Protein AF-A0ABC8S166-F1 (afdb_monomer)

Foldseek 3Di:
DADDAAFPPAFFPPCVRGTGPDDFDPPWDWDFDWAPADPVNPGTGGAETATARRQDEHADDLCCLNRQNHAEYAHAHYAHEEADDLSCLNHLYQYDHHHQYAYEEAHDLSVLSNLNHQYDADYNYAYADDDHLSVLSNPNHQWDFDDHDDPDDDDDDDDDDDDDDPPPPVVVVVVVPPGDIDGSVNSVVVND

Nearest PDB structures (foldseek):
  5xkn-assembly1_B  TM=9.674E-01  e=4.584E-07  Arabidopsis thaliana
  5xjx-assembly1_A  TM=9.445E-01  e=1.213E-06  Arabidopsis thaliana
  5xkj-assembly2_B  TM=9.723E-01  e=2.674E-06  Arabidopsis thaliana
  7odv-assembly1_AAA  TM=9.186E-01  e=5.220E-06  Arabidopsis thaliana
  5xjo-assembly2_B  TM=7.741E-01  e=4.584E-07  Arabidopsis thaliana

InterPro domains:
  IPR001611 Leucine-rich repeat [PF00560] (69-88)
  IPR001611 Leucine-rich repeat [PF00560] (116-138)
  IPR032675 Leucine-rich repeat domain superfamily [G3DSA:3.80.10.10] (4-178)
  IPR051824 LRR Receptor-Like Ser/Thr Protein Kinase [PTHR48006] (29-144)

Mean predicted aligned error: 11.88 Å

pLDDT: mean 71.47, std 22.81, range [27.83, 97.06]

Secondary structure (DSSP, 8-state):
----S-EE--SSS-GGGEE-SSPPPTT-EEEEEEE---TTSS--EEEEEEEESS---SB--GGGGG-TT--EEE--SS--EE---GGGGGS--SEEE--SSEEEEPPPGGGGG-TT-SEEE--SSEE-S---GGGGG-TT--EEE------S---------SS---SSHHHHHHHTTS--PBPHHHHHHHH-

Solvent-accessible surface area (backbone atoms only — not comparable to full-atom values): 10948 Å² total; per-residue (Å²): 140,69,77,86,41,81,42,77,62,64,51,56,66,51,56,94,32,51,50,70,79,75,91,73,52,94,79,40,50,69,50,76,44,65,40,85,48,46,100,82,65,83,50,34,25,41,28,32,42,36,49,23,39,56,67,39,71,29,61,62,70,50,61,59,52,65,32,82,59,32,30,36,41,32,46,26,48,27,48,30,25,54,49,76,50,69,51,50,30,77,36,60,34,29,34,43,32,46,28,39,27,50,31,28,53,58,62,62,46,46,61,21,59,21,48,57,22,31,36,41,32,49,27,61,37,52,31,37,80,64,84,43,68,43,48,73,57,29,83,52,35,66,37,42,32,70,50,63,65,80,87,75,79,86,90,89,78,89,77,88,82,95,75,90,82,94,75,69,68,73,57,55,71,64,55,72,77,70,76,66,78,40,46,52,77,58,52,55,67,72,70,104

Organism: NCBI:txid185542

Radius of gyration: 18.93 Å; Cα contacts (8 Å, |Δi|>4): 385; chains: 1; bounding box: 61×30×44 Å

Sequence (192 aa):
MGATYWKFNADSCKVEMVGMTPQAPKESEGDVVCADCNFNNTLCHIVKIVLKRYSLPGVLPPELVKLPNLREIDFAYNYLSGTIPLEWASTQLTFISVLANRLSGEIPKELGEITSLTYLNLEANQFLGTVPSELGKLVNLDTLHSLLRRKYIQSFLVMADGNKVESSFFNLRRELKSGFSLNILNVIVLIA

Structure (mmCIF, N/CA/C/O backbone):
data_AF-A0ABC8S166-F1
#
_entry.id   AF-A0ABC8S166-F1
#
loop_
_atom_site.group_PDB
_atom_site.id
_atom_site.type_symbol
_atom_site.label_atom_id
_atom_site.label_alt_id
_atom_site.label_comp_id
_atom_site.label_asym_id
_atom_site.label_entity_id
_atom_site.label_seq_id
_atom_site.pdbx_PDB_ins_code
_atom_site.Cartn_x
_atom_site.Cartn_y
_atom_site.Cartn_z
_atom_site.occupancy
_atom_site.B_iso_or_equiv
_atom_site.auth_seq_id
_atom_site.auth_comp_id
_atom_site.auth_asym_id
_atom_site.auth_atom_id
_atom_site.pdbx_PDB_model_num
ATOM 1 N N . MET A 1 1 ? -2.324 -10.225 -20.735 1.00 29.77 1 MET A N 1
ATOM 2 C CA . MET A 1 1 ? -1.200 -9.301 -20.474 1.00 29.77 1 MET A CA 1
ATOM 3 C C . MET A 1 1 ? -1.216 -8.983 -18.990 1.00 29.77 1 MET A C 1
ATOM 5 O O . MET A 1 1 ? -1.935 -8.090 -18.567 1.00 29.77 1 MET A O 1
ATOM 9 N N . GLY A 1 2 ? -0.551 -9.810 -18.190 1.00 36.38 2 GLY A N 1
ATOM 10 C CA . GLY A 1 2 ? -0.540 -9.721 -16.734 1.00 36.38 2 GLY A CA 1
ATOM 11 C C . GLY A 1 2 ? 0.849 -10.086 -16.227 1.00 36.38 2 GLY A C 1
ATOM 12 O O . GLY A 1 2 ? 1.485 -10.957 -16.811 1.00 36.38 2 GLY A O 1
ATOM 13 N N . ALA A 1 3 ? 1.292 -9.373 -15.192 1.00 40.66 3 ALA A N 1
ATOM 14 C CA . ALA A 1 3 ? 2.463 -9.658 -14.363 1.00 40.66 3 ALA A CA 1
ATOM 15 C C . ALA A 1 3 ? 3.793 -9.910 -15.106 1.00 40.66 3 ALA A C 1
ATOM 17 O O . ALA A 1 3 ? 4.251 -11.042 -15.202 1.00 40.66 3 ALA A O 1
ATOM 18 N N . THR A 1 4 ? 4.477 -8.857 -15.565 1.00 45.91 4 THR A N 1
ATOM 19 C CA . THR A 1 4 ? 5.901 -8.978 -15.960 1.00 45.91 4 THR A CA 1
ATOM 20 C C . THR A 1 4 ? 6.830 -7.949 -15.318 1.00 45.91 4 THR A C 1
ATOM 22 O O . THR A 1 4 ? 8.029 -7.987 -15.573 1.00 45.91 4 THR A O 1
ATOM 25 N N . TYR A 1 5 ? 6.325 -7.041 -14.474 1.00 52.94 5 TYR A N 1
ATOM 26 C CA . TYR A 1 5 ? 7.112 -5.892 -14.000 1.00 52.94 5 TYR A CA 1
ATOM 27 C C . TYR A 1 5 ? 7.320 -5.821 -12.490 1.00 52.94 5 TYR A C 1
ATOM 29 O O . TYR A 1 5 ? 7.875 -4.841 -12.017 1.00 52.94 5 TYR A O 1
ATOM 37 N N . TRP A 1 6 ? 6.884 -6.823 -11.734 1.00 58.19 6 TRP A N 1
ATOM 38 C CA . TRP A 1 6 ? 7.147 -6.888 -10.303 1.00 58.19 6 TRP A CA 1
ATOM 39 C C . TRP A 1 6 ? 8.259 -7.899 -10.068 1.00 58.19 6 TRP A C 1
ATOM 41 O O . TRP A 1 6 ? 8.043 -9.108 -10.147 1.00 58.19 6 TRP A O 1
ATOM 51 N N . LYS A 1 7 ? 9.466 -7.405 -9.816 1.00 60.03 7 LYS A N 1
ATOM 52 C CA . LYS A 1 7 ? 10.497 -8.200 -9.156 1.00 60.03 7 LYS A CA 1
ATOM 53 C C . LYS A 1 7 ? 10.483 -7.778 -7.692 1.00 60.03 7 LYS A C 1
ATOM 55 O O . LYS A 1 7 ? 10.468 -6.591 -7.404 1.00 60.03 7 LYS A O 1
ATOM 60 N N . PHE A 1 8 ? 10.386 -8.755 -6.800 1.00 61.84 8 PHE A N 1
ATOM 61 C CA . PHE A 1 8 ? 10.558 -8.602 -5.354 1.00 61.84 8 PHE A CA 1
ATOM 62 C C . PHE A 1 8 ? 11.404 -9.781 -4.878 1.00 61.84 8 PHE A C 1
ATOM 64 O O . PHE A 1 8 ? 10.952 -10.639 -4.117 1.00 61.84 8 PHE A O 1
ATOM 71 N N . ASN A 1 9 ? 12.602 -9.925 -5.453 1.00 55.47 9 ASN A N 1
ATOM 72 C CA . ASN A 1 9 ? 13.509 -11.014 -5.113 1.00 55.47 9 ASN A CA 1
ATOM 73 C C . ASN A 1 9 ? 14.554 -10.539 -4.101 1.00 55.47 9 ASN A C 1
ATOM 75 O O . ASN A 1 9 ? 15.522 -9.896 -4.466 1.00 55.47 9 ASN A O 1
ATOM 79 N N . ALA A 1 10 ? 14.360 -10.953 -2.848 1.00 52.38 10 ALA A N 1
ATOM 80 C CA . ALA A 1 10 ? 15.267 -10.796 -1.713 1.00 52.38 10 ALA A CA 1
ATOM 81 C C . ALA A 1 10 ? 15.520 -9.345 -1.252 1.00 52.38 10 ALA A C 1
ATOM 83 O O . ALA A 1 10 ? 16.111 -8.537 -1.956 1.00 52.38 10 ALA A O 1
ATOM 84 N N . ASP A 1 11 ? 15.145 -9.106 0.007 1.00 61.47 11 ASP A N 1
ATOM 85 C CA . ASP A 1 11 ? 15.288 -7.939 0.903 1.00 61.47 11 ASP A CA 1
ATOM 86 C C . ASP A 1 11 ? 16.674 -7.242 0.957 1.00 61.47 11 ASP A C 1
ATOM 88 O O . ASP A 1 11 ? 16.900 -6.323 1.736 1.00 61.47 11 ASP A O 1
ATOM 92 N N . SER A 1 12 ? 17.628 -7.638 0.116 1.00 60.16 12 SER A N 1
ATOM 93 C CA . SER A 1 12 ? 18.811 -6.823 -0.146 1.00 60.16 12 SER A CA 1
ATOM 94 C C . SER A 1 12 ? 18.419 -5.599 -0.972 1.00 60.16 12 SER A C 1
ATOM 96 O O . SER A 1 12 ? 17.695 -5.750 -1.952 1.00 60.16 12 SER A O 1
ATOM 98 N N . CYS A 1 13 ? 18.960 -4.423 -0.641 1.00 71.88 13 CYS A N 1
ATOM 99 C CA . CYS A 1 13 ? 18.849 -3.145 -1.370 1.00 71.88 13 CYS A CA 1
ATOM 100 C C . CYS A 1 13 ? 19.370 -3.129 -2.826 1.00 71.88 13 CYS A C 1
ATOM 102 O O . CYS A 1 13 ? 19.906 -2.144 -3.328 1.00 71.88 13 CYS A O 1
ATOM 104 N N . LYS A 1 14 ? 19.217 -4.240 -3.537 1.00 66.38 14 LYS A N 1
ATOM 105 C CA . LYS A 1 14 ? 19.453 -4.393 -4.960 1.00 66.38 14 LYS A CA 1
ATOM 106 C C . LYS A 1 14 ? 18.215 -3.869 -5.675 1.00 66.38 14 LYS A C 1
ATOM 108 O O . LYS A 1 14 ? 17.313 -4.630 -5.984 1.00 66.38 14 LYS A O 1
ATOM 113 N N . VAL A 1 15 ? 18.162 -2.566 -5.934 1.00 59.19 15 VAL A N 1
ATOM 114 C CA . VAL A 1 15 ? 17.013 -1.901 -6.586 1.00 59.19 15 VAL A CA 1
ATOM 115 C C . VAL A 1 15 ? 16.661 -2.534 -7.943 1.00 59.19 15 VAL A C 1
ATOM 117 O O . VAL A 1 15 ? 15.502 -2.589 -8.327 1.00 59.19 15 VAL A O 1
ATOM 120 N N . GLU A 1 16 ? 17.621 -3.146 -8.637 1.00 58.94 16 GLU A N 1
ATOM 121 C CA . GLU A 1 16 ? 17.377 -3.934 -9.860 1.00 58.94 16 GLU A CA 1
ATOM 122 C C . GLU A 1 16 ? 16.426 -5.136 -9.652 1.00 58.94 16 GLU A C 1
ATOM 124 O O . GLU A 1 16 ? 15.837 -5.658 -10.602 1.00 58.94 16 GLU A O 1
ATOM 129 N N . MET A 1 17 ? 16.292 -5.581 -8.399 1.00 53.94 17 MET A N 1
ATOM 130 C CA . MET A 1 17 ? 15.407 -6.644 -7.926 1.00 53.94 17 MET A CA 1
ATOM 131 C C . MET A 1 17 ? 14.045 -6.126 -7.453 1.00 53.94 17 MET A C 1
ATOM 133 O O . MET A 1 17 ? 13.180 -6.955 -7.189 1.00 53.94 17 MET A O 1
ATOM 137 N N . VAL A 1 18 ? 13.856 -4.800 -7.353 1.00 55.19 18 VAL A N 1
ATOM 138 C CA . VAL A 1 18 ? 12.621 -4.120 -6.931 1.00 55.19 18 VAL A CA 1
ATOM 139 C C . VAL A 1 18 ? 12.315 -2.957 -7.870 1.00 55.19 18 VAL A C 1
ATOM 141 O O . VAL A 1 18 ? 12.795 -1.843 -7.695 1.00 55.19 18 VAL A O 1
ATOM 144 N N . GLY A 1 19 ? 11.499 -3.215 -8.891 1.00 59.47 19 GLY A N 1
ATOM 145 C CA . GLY A 1 19 ? 11.109 -2.191 -9.860 1.00 59.47 19 GLY A CA 1
ATOM 146 C C . GLY A 1 19 ? 10.575 -2.751 -11.175 1.00 59.47 19 GLY A C 1
ATOM 147 O O . GLY A 1 19 ? 10.484 -3.966 -11.359 1.00 59.47 19 GLY A O 1
ATOM 148 N N . MET A 1 20 ? 10.237 -1.840 -12.095 1.00 58.62 20 MET A N 1
ATOM 149 C CA . MET A 1 20 ? 9.755 -2.148 -13.445 1.00 58.62 20 MET A CA 1
ATOM 150 C C . MET A 1 20 ? 10.872 -2.351 -14.474 1.00 58.62 20 MET A C 1
ATOM 152 O O . MET A 1 20 ? 11.982 -1.854 -14.335 1.00 58.62 20 MET A O 1
ATOM 156 N N . THR A 1 21 ? 10.542 -3.040 -15.569 1.00 53.59 21 THR A N 1
ATOM 157 C CA . THR A 1 21 ? 11.372 -3.156 -16.784 1.00 53.59 21 THR A CA 1
ATOM 158 C C . THR A 1 21 ? 10.499 -2.820 -18.005 1.00 53.59 21 THR A C 1
ATOM 160 O O . THR A 1 21 ? 9.833 -3.724 -18.497 1.00 53.59 21 THR A O 1
ATOM 163 N N . PRO A 1 22 ? 10.335 -1.552 -18.452 1.00 58.44 22 PRO A N 1
ATOM 164 C CA . PRO A 1 22 ? 11.341 -0.743 -19.168 1.00 58.44 22 PRO A CA 1
ATOM 165 C C . PRO A 1 22 ? 11.241 0.780 -18.838 1.00 58.44 22 PRO A C 1
ATOM 167 O O . PRO A 1 22 ? 10.680 1.150 -17.813 1.00 58.44 22 PRO A O 1
ATOM 170 N N . GLN A 1 23 ? 11.802 1.659 -19.688 1.00 58.28 23 GLN A N 1
ATOM 171 C CA . GLN A 1 23 ? 11.941 3.116 -19.484 1.00 58.28 23 GLN A CA 1
ATOM 172 C C . GLN A 1 23 ? 10.634 3.833 -19.085 1.00 58.28 23 GLN A C 1
ATOM 174 O O . GLN A 1 23 ? 9.607 3.704 -19.752 1.00 58.28 23 GLN A O 1
ATOM 179 N N . ALA A 1 24 ? 10.705 4.612 -18.001 1.00 62.75 24 ALA A N 1
ATOM 180 C CA . ALA A 1 24 ? 9.569 5.293 -17.387 1.00 62.75 24 ALA A CA 1
ATOM 181 C C . ALA A 1 24 ? 9.062 6.505 -18.202 1.00 62.75 24 ALA A C 1
ATOM 183 O O . ALA A 1 24 ? 9.863 7.186 -18.854 1.00 62.75 24 ALA A O 1
ATOM 184 N N . PRO A 1 25 ? 7.754 6.823 -18.147 1.00 64.81 25 PRO A N 1
ATOM 185 C CA . PRO A 1 25 ? 7.222 8.109 -18.602 1.00 64.81 25 PRO A CA 1
ATOM 186 C C . PRO A 1 25 ? 7.932 9.326 -17.973 1.00 64.81 25 PRO A C 1
ATOM 188 O O . PRO A 1 25 ? 8.414 9.277 -16.847 1.00 64.81 25 PRO A O 1
ATOM 191 N N . LYS A 1 26 ? 7.947 10.469 -18.677 1.00 69.62 26 LYS A N 1
ATOM 192 C CA . LYS A 1 26 ? 8.616 11.707 -18.209 1.00 69.62 26 LYS A CA 1
ATOM 193 C C . LYS A 1 26 ? 8.033 12.295 -16.916 1.00 69.62 26 LYS A C 1
ATOM 195 O O . LYS A 1 26 ? 8.718 13.047 -16.239 1.00 69.62 26 LYS A O 1
ATOM 200 N N . GLU A 1 27 ? 6.778 11.981 -16.608 1.00 74.31 27 GLU A N 1
ATOM 201 C CA . GLU A 1 27 ? 6.066 12.453 -15.411 1.00 74.31 27 GLU A CA 1
ATOM 202 C C . GLU A 1 27 ? 6.070 11.423 -14.271 1.00 74.31 27 GLU A C 1
ATOM 204 O O . GLU A 1 27 ? 5.361 11.593 -13.278 1.00 74.31 27 GLU A O 1
ATOM 209 N N . SER A 1 28 ? 6.804 10.321 -14.430 1.00 70.44 28 SER A N 1
ATOM 210 C CA . SER A 1 28 ? 6.887 9.283 -13.411 1.00 70.44 28 SER A CA 1
ATOM 211 C C . SER A 1 28 ? 7.695 9.763 -12.209 1.00 70.44 28 SER A C 1
ATOM 213 O O . SER A 1 28 ? 8.799 10.281 -12.351 1.00 70.44 28 SER A O 1
ATOM 215 N N . GLU A 1 29 ? 7.147 9.549 -11.017 1.00 75.31 29 GLU A N 1
ATOM 216 C CA . GLU A 1 29 ? 7.813 9.797 -9.740 1.00 75.31 29 GLU A CA 1
ATOM 217 C C . GLU A 1 29 ? 8.020 8.436 -9.091 1.00 75.31 29 GLU A C 1
ATOM 219 O O . GLU A 1 29 ? 7.054 7.789 -8.676 1.00 75.31 29 GLU A O 1
ATOM 224 N N . GLY A 1 30 ? 9.259 7.945 -9.082 1.00 70.88 30 GLY A N 1
ATOM 225 C CA . GLY A 1 30 ? 9.553 6.663 -8.460 1.00 70.88 30 GLY A CA 1
ATOM 226 C C . GLY A 1 30 ? 10.847 6.683 -7.691 1.00 70.88 30 GLY A C 1
ATOM 227 O O . GLY A 1 30 ? 11.849 7.200 -8.179 1.00 70.88 30 GLY A O 1
ATOM 228 N N . ASP A 1 31 ? 10.780 6.118 -6.498 1.00 78.81 31 ASP A N 1
ATOM 229 C CA . ASP A 1 31 ? 11.895 6.007 -5.582 1.00 78.81 31 ASP A CA 1
ATOM 230 C C . ASP A 1 31 ? 11.755 4.719 -4.764 1.00 78.81 31 ASP A C 1
ATOM 232 O O . ASP A 1 31 ? 10.677 4.401 -4.251 1.00 78.81 31 ASP A O 1
ATOM 236 N N . VAL A 1 32 ? 12.847 3.964 -4.668 1.00 85.69 32 VAL A N 1
ATOM 237 C CA . VAL A 1 32 ? 12.962 2.802 -3.784 1.00 85.69 32 VAL A CA 1
ATOM 238 C C . VAL A 1 32 ? 13.963 3.191 -2.716 1.00 85.69 32 VAL A C 1
ATOM 240 O O . VAL A 1 32 ? 15.169 3.218 -2.957 1.00 85.69 32 VAL A O 1
ATOM 243 N N . VAL A 1 33 ? 13.450 3.507 -1.531 1.00 87.56 33 VAL A N 1
ATOM 244 C CA . VAL A 1 33 ? 14.277 3.991 -0.433 1.00 87.56 33 VAL A CA 1
ATOM 245 C C . VAL A 1 33 ? 14.777 2.813 0.381 1.00 87.56 33 VAL A C 1
ATOM 247 O O . VAL A 1 33 ? 14.014 1.973 0.872 1.00 87.56 33 VAL A O 1
ATOM 250 N N . CYS A 1 34 ? 16.088 2.817 0.548 1.00 87.19 34 CYS A N 1
ATOM 251 C CA . CYS A 1 34 ? 16.832 1.883 1.359 1.00 87.19 34 CYS A CA 1
ATOM 252 C C . CYS A 1 34 ? 17.245 2.537 2.671 1.00 87.19 34 CYS A C 1
ATOM 254 O O . CYS A 1 34 ? 17.877 3.593 2.663 1.00 87.19 34 CYS A O 1
ATOM 256 N N . ALA A 1 35 ? 16.897 1.901 3.783 1.00 85.88 35 ALA A N 1
ATOM 257 C CA . ALA A 1 35 ? 17.279 2.330 5.121 1.00 85.88 35 ALA A CA 1
ATOM 258 C C . ALA A 1 35 ? 17.481 1.107 6.031 1.00 85.88 35 ALA A C 1
ATOM 260 O O . ALA A 1 35 ? 17.650 -0.013 5.545 1.00 85.88 35 ALA A O 1
ATOM 261 N N . ASP A 1 36 ? 17.522 1.331 7.344 1.00 85.31 36 ASP A N 1
ATOM 262 C CA . ASP A 1 36 ? 17.693 0.288 8.362 1.00 85.31 36 ASP A CA 1
ATOM 263 C C . ASP A 1 36 ? 18.938 -0.575 8.135 1.00 85.31 36 ASP A C 1
ATOM 265 O O . ASP A 1 36 ? 18.911 -1.802 8.183 1.00 85.31 36 ASP A O 1
ATOM 269 N N . CYS A 1 37 ? 20.060 0.081 7.853 1.00 87.69 37 CYS A N 1
ATOM 270 C CA . CYS A 1 37 ? 21.303 -0.619 7.596 1.00 87.69 37 CYS A CA 1
ATOM 271 C C . CYS A 1 37 ? 21.927 -1.178 8.881 1.00 87.69 37 CYS A C 1
ATOM 273 O O . CYS A 1 37 ? 21.840 -0.590 9.961 1.00 87.69 37 CYS A O 1
ATOM 275 N N . ASN A 1 38 ? 22.625 -2.304 8.752 1.00 87.31 38 ASN A N 1
ATOM 276 C CA . ASN A 1 38 ? 23.476 -2.824 9.816 1.00 87.31 38 ASN A CA 1
ATOM 277 C C . ASN A 1 38 ? 24.623 -1.841 10.164 1.00 87.31 38 ASN A C 1
ATOM 279 O O . ASN A 1 38 ? 24.920 -0.912 9.417 1.00 87.31 38 ASN A O 1
ATOM 283 N N . PHE A 1 39 ? 25.308 -2.054 11.296 1.00 86.88 39 PHE A N 1
ATOM 284 C CA . PHE A 1 39 ? 26.308 -1.114 11.845 1.00 86.88 39 PHE A CA 1
ATOM 285 C C . PHE A 1 39 ? 27.427 -0.703 10.865 1.00 86.88 39 PHE A C 1
ATOM 287 O O . PHE A 1 39 ? 27.956 0.400 10.954 1.00 86.88 39 PHE A O 1
ATOM 294 N N . ASN A 1 40 ? 27.796 -1.579 9.928 1.00 86.25 40 ASN A N 1
ATOM 295 C CA . ASN A 1 40 ? 28.828 -1.319 8.920 1.00 86.25 40 ASN A CA 1
ATOM 296 C C . ASN A 1 40 ? 28.262 -0.864 7.559 1.00 86.25 40 ASN A C 1
ATOM 298 O O . ASN A 1 40 ? 29.025 -0.739 6.603 1.00 86.25 40 ASN A O 1
ATOM 302 N N . ASN A 1 41 ? 26.952 -0.624 7.462 1.00 81.00 41 ASN A N 1
ATOM 303 C CA . ASN A 1 41 ? 26.251 -0.155 6.269 1.00 81.00 41 ASN A CA 1
ATOM 304 C C . ASN A 1 41 ? 26.406 -1.070 5.035 1.00 81.00 41 ASN A C 1
ATOM 306 O O . ASN A 1 41 ? 26.297 -0.614 3.898 1.00 81.00 41 ASN A O 1
ATOM 310 N N . THR A 1 42 ? 26.696 -2.361 5.243 1.00 80.31 42 THR A N 1
ATOM 311 C CA . THR A 1 42 ? 26.889 -3.339 4.155 1.00 80.31 42 THR A CA 1
ATOM 312 C C . THR A 1 42 ? 25.607 -4.062 3.771 1.00 80.31 42 THR A C 1
ATOM 314 O O . THR A 1 42 ? 25.525 -4.633 2.685 1.00 80.31 42 THR A O 1
ATOM 317 N N . LEU A 1 43 ? 24.623 -4.084 4.669 1.00 84.31 43 LEU A N 1
ATOM 318 C CA . LEU A 1 43 ? 23.300 -4.634 4.425 1.00 84.31 43 LEU A CA 1
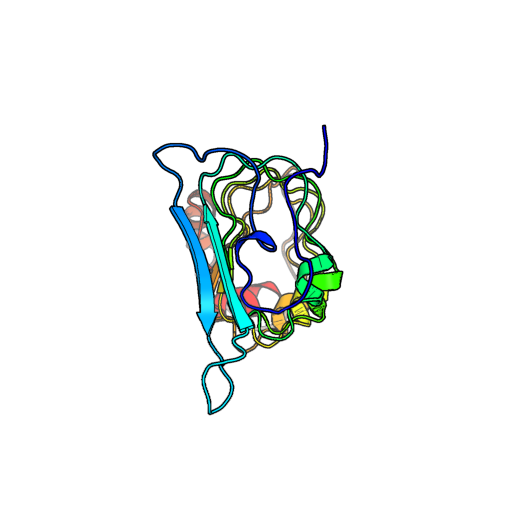ATOM 319 C C . LEU A 1 43 ? 22.276 -3.595 4.860 1.00 84.31 43 LEU A C 1
ATOM 321 O O . LEU A 1 43 ? 22.168 -3.303 6.046 1.00 84.31 43 LEU A O 1
ATOM 325 N N . CYS A 1 44 ? 21.558 -3.060 3.883 1.00 86.50 44 CYS A N 1
ATOM 326 C CA . CYS A 1 44 ? 20.414 -2.179 4.066 1.00 86.50 44 CYS A CA 1
ATOM 327 C C . CYS A 1 44 ? 19.164 -2.879 3.543 1.00 86.50 44 CYS A C 1
ATOM 329 O O . CYS A 1 44 ? 19.260 -3.734 2.650 1.00 86.50 44 CYS A O 1
ATOM 331 N N . HIS A 1 45 ? 18.016 -2.460 4.060 1.00 87.75 45 HIS A N 1
ATOM 332 C CA . HIS A 1 45 ? 16.719 -3.021 3.729 1.00 87.75 45 HIS A CA 1
ATOM 333 C C . HIS A 1 45 ? 15.829 -1.992 3.036 1.00 87.75 45 HIS A C 1
ATOM 335 O O . HIS A 1 45 ? 15.969 -0.780 3.212 1.00 87.75 45 HIS A O 1
ATOM 341 N N . ILE A 1 46 ? 14.899 -2.480 2.223 1.00 88.38 46 ILE A N 1
ATOM 342 C CA . ILE A 1 46 ? 13.942 -1.613 1.538 1.00 88.38 46 ILE A CA 1
ATOM 343 C C . ILE A 1 46 ? 12.860 -1.222 2.537 1.00 88.38 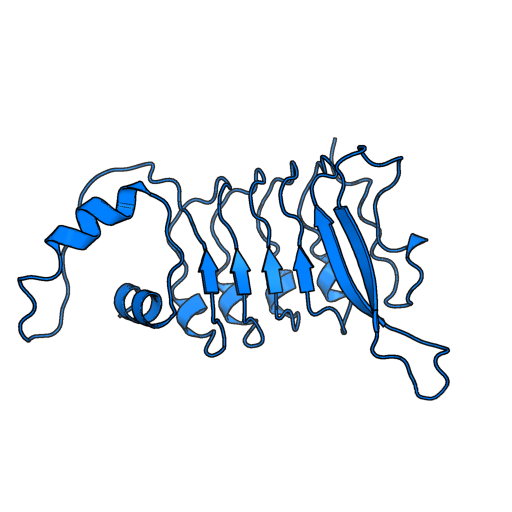46 ILE A C 1
ATOM 345 O O . ILE A 1 46 ? 12.142 -2.081 3.044 1.00 88.38 46 ILE A O 1
ATOM 349 N N . VAL A 1 47 ? 12.731 0.080 2.785 1.00 92.38 47 VAL A N 1
ATOM 350 C CA . VAL A 1 47 ? 11.754 0.622 3.740 1.00 92.38 47 VAL A CA 1
ATOM 351 C C . VAL A 1 47 ? 10.594 1.327 3.054 1.00 92.38 47 VAL A C 1
ATOM 353 O O . VAL A 1 47 ? 9.497 1.389 3.608 1.00 92.38 47 VAL A O 1
ATOM 356 N N . LYS A 1 48 ? 10.798 1.827 1.831 1.00 92.75 48 LYS A N 1
ATOM 357 C CA . LYS A 1 48 ? 9.768 2.552 1.090 1.00 92.75 48 LYS A CA 1
ATOM 358 C C . LYS A 1 48 ? 9.852 2.293 -0.404 1.00 92.75 48 LYS A C 1
ATOM 360 O O . LYS A 1 48 ? 10.937 2.267 -0.979 1.00 92.75 48 LYS A O 1
ATOM 365 N N . ILE A 1 49 ? 8.688 2.136 -1.025 1.00 91.25 49 ILE A N 1
ATOM 366 C CA . ILE A 1 49 ? 8.547 1.965 -2.470 1.00 91.25 49 ILE A CA 1
ATOM 367 C C . ILE A 1 49 ? 7.502 2.954 -2.978 1.00 91.25 49 ILE A C 1
ATOM 369 O O . ILE A 1 49 ? 6.314 2.839 -2.684 1.00 91.25 49 ILE A O 1
ATOM 373 N N . VAL A 1 50 ? 7.945 3.908 -3.786 1.00 90.81 50 VAL A N 1
ATOM 374 C CA . VAL A 1 50 ? 7.095 4.878 -4.475 1.00 90.81 50 VAL A CA 1
ATOM 375 C C . VAL A 1 50 ? 7.206 4.610 -5.962 1.00 90.81 50 VAL A C 1
ATOM 377 O O . VAL A 1 50 ? 8.302 4.634 -6.508 1.00 90.81 50 VAL A O 1
ATOM 380 N N . LEU A 1 51 ? 6.087 4.342 -6.627 1.00 88.25 51 LEU A N 1
ATOM 381 C CA . LEU A 1 51 ? 6.022 4.132 -8.073 1.00 88.25 51 LEU A CA 1
ATOM 382 C C . LEU A 1 51 ? 4.758 4.800 -8.607 1.00 88.25 51 LEU A C 1
ATOM 384 O O . LEU A 1 51 ? 3.776 4.134 -8.933 1.00 88.25 51 LEU A O 1
ATOM 388 N N . LYS A 1 52 ? 4.762 6.129 -8.692 1.00 89.31 52 LYS A N 1
ATOM 389 C CA . LYS A 1 52 ? 3.606 6.927 -9.113 1.00 89.31 52 LYS A CA 1
ATOM 390 C C . LYS A 1 52 ? 3.713 7.308 -10.582 1.00 89.31 52 LYS A C 1
ATOM 392 O O . LYS A 1 52 ? 4.786 7.673 -11.059 1.00 89.31 52 LYS A O 1
ATOM 397 N N . ARG A 1 53 ? 2.587 7.280 -11.305 1.00 88.06 53 ARG A N 1
ATOM 398 C CA . ARG A 1 53 ? 2.519 7.701 -12.724 1.00 88.06 53 ARG A CA 1
ATOM 399 C C . ARG A 1 53 ? 3.447 6.910 -13.649 1.00 88.06 53 ARG A C 1
ATOM 401 O O . ARG A 1 53 ? 3.938 7.435 -14.647 1.00 88.06 53 ARG A O 1
ATOM 408 N N . TYR A 1 54 ? 3.661 5.631 -13.360 1.00 84.31 54 TYR A N 1
ATOM 409 C CA . TYR A 1 54 ? 4.426 4.730 -14.227 1.00 84.31 54 TYR A CA 1
ATOM 410 C C . TYR A 1 54 ? 3.552 4.015 -15.264 1.00 84.31 54 TYR A C 1
ATOM 412 O O . TYR A 1 54 ? 4.049 3.200 -16.037 1.00 84.31 54 TYR 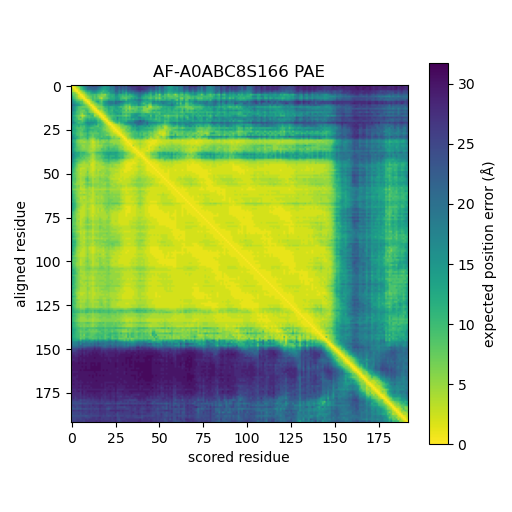A O 1
ATOM 420 N N . SER A 1 55 ? 2.249 4.322 -15.317 1.00 85.31 55 SER A N 1
ATOM 421 C CA . SER A 1 55 ? 1.296 3.648 -16.210 1.00 85.31 55 SER A CA 1
ATOM 422 C C . SER A 1 55 ? 1.257 2.131 -15.990 1.00 85.31 55 SER A C 1
ATOM 424 O O . SER A 1 55 ? 1.134 1.355 -16.937 1.00 85.31 55 SER A O 1
ATOM 426 N N . LEU A 1 56 ? 1.372 1.699 -14.733 1.00 83.06 56 LEU A N 1
ATOM 427 C CA . LEU A 1 56 ? 1.587 0.291 -14.406 1.00 83.06 56 LEU A CA 1
ATOM 428 C C . LEU A 1 56 ? 0.350 -0.561 -14.638 1.00 83.06 56 LEU A C 1
ATOM 430 O O . LEU A 1 56 ? -0.678 -0.280 -14.021 1.00 83.06 56 LEU A O 1
ATOM 434 N N . PRO A 1 57 ? 0.432 -1.608 -15.481 1.00 84.56 57 PRO A N 1
ATOM 435 C CA . PRO A 1 57 ? -0.625 -2.595 -15.603 1.00 84.56 57 PRO A CA 1
ATOM 436 C C . PRO A 1 57 ? -0.440 -3.726 -14.579 1.00 84.56 57 PRO A C 1
ATOM 438 O O . PRO A 1 57 ? 0.612 -3.875 -13.959 1.00 84.56 57 PRO A O 1
ATOM 441 N N . GLY A 1 58 ? -1.438 -4.601 -14.475 1.00 86.75 58 GLY A N 1
ATOM 442 C CA . GLY A 1 58 ? -1.363 -5.809 -13.654 1.00 86.75 58 GLY A CA 1
ATOM 443 C C . GLY A 1 58 ? -2.045 -5.643 -12.303 1.00 86.75 58 GLY A C 1
ATOM 444 O O . GLY A 1 58 ? -3.020 -4.902 -12.197 1.00 86.75 58 GLY A O 1
ATOM 445 N N . VAL A 1 59 ? -1.564 -6.384 -11.307 1.00 90.62 59 VAL A N 1
ATOM 446 C CA . VAL A 1 59 ? -2.143 -6.455 -9.959 1.00 90.62 59 VAL A CA 1
ATOM 447 C C . VAL A 1 59 ? -1.159 -5.953 -8.914 1.00 90.62 59 VAL A C 1
ATOM 449 O O . VAL A 1 59 ? 0.036 -5.824 -9.197 1.00 90.62 59 VAL A O 1
ATOM 452 N N . LEU A 1 60 ? -1.669 -5.673 -7.717 1.00 92.00 60 LEU A N 1
ATOM 453 C CA . LEU A 1 60 ? -0.839 -5.411 -6.550 1.00 92.00 60 LEU A CA 1
ATOM 454 C C . LEU A 1 60 ? -0.052 -6.675 -6.155 1.00 92.00 60 LEU A C 1
ATOM 456 O O . LEU A 1 60 ? -0.622 -7.765 -6.176 1.00 92.00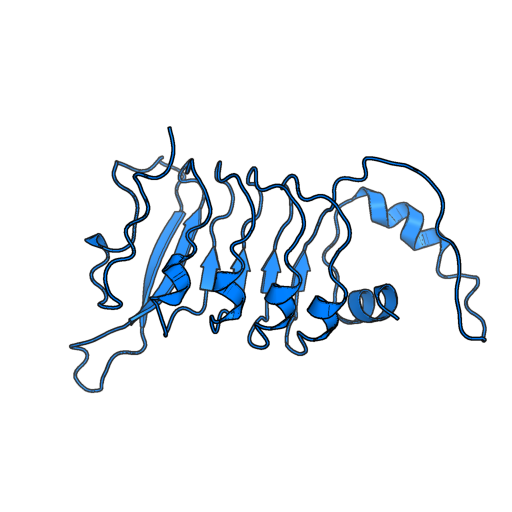 60 LEU A O 1
ATOM 460 N N . PRO A 1 61 ? 1.236 -6.546 -5.804 1.00 89.06 61 PRO A N 1
ATOM 461 C CA . PRO A 1 61 ? 2.094 -7.686 -5.497 1.00 89.06 61 PRO A CA 1
ATOM 462 C C . PRO A 1 61 ? 1.840 -8.240 -4.081 1.00 89.06 61 PRO A C 1
ATOM 464 O O . PRO A 1 61 ? 2.134 -7.546 -3.100 1.00 89.06 61 PRO A O 1
ATOM 467 N N . PRO A 1 62 ? 1.342 -9.482 -3.922 1.00 90.12 62 PRO A N 1
ATOM 468 C CA . PRO A 1 62 ? 1.269 -10.128 -2.607 1.00 90.12 62 PRO A CA 1
ATOM 469 C C . PRO A 1 62 ? 2.661 -10.350 -1.992 1.00 90.12 62 PRO A C 1
ATOM 471 O O . PRO A 1 62 ? 2.810 -10.395 -0.774 1.00 90.12 62 PRO A O 1
ATOM 474 N N . GLU A 1 63 ? 3.711 -10.428 -2.816 1.00 87.00 63 GLU A N 1
ATOM 475 C CA . GLU A 1 63 ? 5.086 -10.700 -2.392 1.00 87.00 63 GLU A CA 1
ATOM 476 C C . GLU A 1 63 ? 5.743 -9.579 -1.580 1.00 87.00 63 GLU A C 1
ATOM 478 O O . GLU A 1 63 ? 6.846 -9.798 -1.083 1.00 87.00 63 GLU A O 1
ATOM 483 N N . LEU A 1 64 ? 5.097 -8.422 -1.384 1.00 87.94 64 LEU A N 1
ATOM 484 C CA . LEU A 1 64 ? 5.612 -7.379 -0.482 1.00 87.94 64 LEU A CA 1
ATOM 485 C C . LEU A 1 64 ? 5.835 -7.891 0.943 1.00 87.94 64 LEU A C 1
ATOM 487 O O . LEU A 1 64 ? 6.710 -7.385 1.636 1.00 87.94 64 LEU A O 1
ATOM 491 N N . VAL A 1 65 ? 5.130 -8.953 1.345 1.00 89.75 65 VAL A N 1
ATOM 492 C CA . VAL A 1 65 ? 5.375 -9.669 2.607 1.00 89.75 65 VAL A CA 1
ATOM 493 C C . VAL A 1 65 ? 6.819 -10.175 2.752 1.00 89.75 65 VAL A C 1
ATOM 495 O O . VAL A 1 65 ? 7.310 -10.360 3.861 1.00 89.75 65 VAL A O 1
ATOM 498 N N . LYS A 1 66 ? 7.540 -10.376 1.642 1.00 87.38 66 LYS A N 1
ATOM 499 C CA . LYS A 1 66 ? 8.946 -10.812 1.640 1.00 87.38 66 LYS A CA 1
ATOM 500 C C . LYS A 1 66 ? 9.928 -9.688 1.987 1.00 87.38 66 LYS A C 1
ATOM 502 O O . LYS A 1 66 ? 11.127 -9.953 2.043 1.00 87.38 66 LYS A O 1
ATOM 507 N N . LEU A 1 67 ? 9.444 -8.461 2.181 1.00 87.81 67 LEU A N 1
ATOM 508 C CA . LEU A 1 67 ? 10.228 -7.290 2.567 1.00 87.81 67 LEU A CA 1
ATOM 509 C C . LEU A 1 67 ? 9.918 -6.942 4.037 1.00 87.81 67 LEU A C 1
ATOM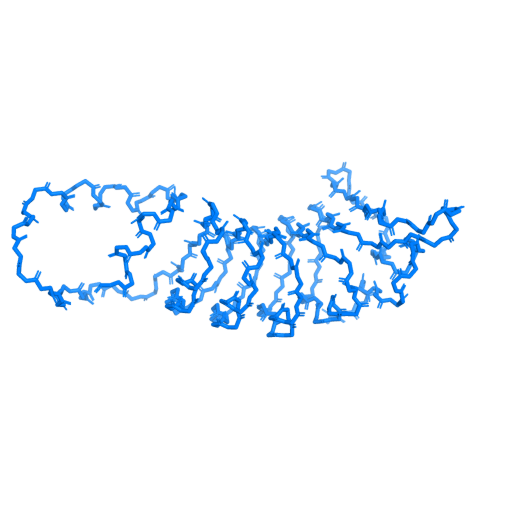 511 O O . LEU A 1 67 ? 9.039 -6.122 4.304 1.00 87.81 67 LEU A O 1
ATOM 515 N N . PRO A 1 68 ? 10.605 -7.564 5.014 1.00 85.88 68 PRO A N 1
ATOM 516 C CA . PRO A 1 68 ? 10.264 -7.453 6.439 1.00 85.88 68 PRO A CA 1
ATOM 517 C C . PRO A 1 68 ? 10.388 -6.026 7.001 1.00 85.88 68 PRO A C 1
ATOM 519 O O . PRO A 1 68 ? 9.736 -5.672 7.988 1.00 85.88 68 PRO A O 1
ATOM 522 N N . ASN A 1 69 ? 11.210 -5.188 6.368 1.00 91.56 69 ASN A N 1
ATOM 523 C CA . ASN A 1 69 ? 11.441 -3.807 6.788 1.00 91.56 69 ASN A CA 1
ATOM 524 C C . ASN A 1 69 ? 10.617 -2.783 6.002 1.00 91.56 69 ASN A C 1
ATOM 526 O O . ASN A 1 69 ? 10.719 -1.593 6.277 1.00 91.56 69 ASN A O 1
ATOM 530 N N . LEU A 1 70 ? 9.762 -3.221 5.074 1.00 92.81 70 LEU A N 1
ATOM 531 C CA . LEU A 1 70 ? 8.919 -2.309 4.315 1.00 92.81 70 LEU A CA 1
ATOM 532 C C . LEU A 1 70 ? 7.920 -1.608 5.246 1.00 92.81 70 LEU A C 1
ATOM 534 O O . LEU A 1 70 ? 7.247 -2.250 6.059 1.00 92.81 70 LEU A O 1
ATOM 538 N N . ARG A 1 71 ? 7.842 -0.282 5.125 1.00 96.06 71 ARG A N 1
ATOM 539 C CA . ARG A 1 71 ? 6.963 0.600 5.905 1.00 96.06 71 ARG A CA 1
ATOM 540 C C . ARG A 1 71 ? 6.025 1.401 5.016 1.00 96.06 71 ARG A C 1
ATOM 542 O O . ARG A 1 71 ? 4.860 1.556 5.359 1.00 96.06 71 ARG A O 1
ATOM 549 N N . GLU A 1 72 ? 6.490 1.872 3.864 1.00 96.44 72 GLU A N 1
ATOM 550 C CA . GLU A 1 72 ? 5.681 2.749 3.015 1.00 96.44 72 GLU A CA 1
ATOM 551 C C . GLU A 1 72 ? 5.556 2.226 1.588 1.00 96.44 72 GLU A C 1
ATOM 553 O O . GLU A 1 72 ? 6.548 1.876 0.944 1.00 96.44 72 GLU A O 1
ATOM 558 N N . ILE A 1 73 ? 4.329 2.248 1.069 1.00 95.69 73 ILE A N 1
ATOM 559 C CA . ILE A 1 73 ? 4.056 2.025 -0.348 1.00 95.69 73 ILE A CA 1
ATOM 560 C C . ILE A 1 73 ? 3.167 3.126 -0.922 1.00 95.69 73 ILE A C 1
ATOM 562 O O . ILE A 1 73 ? 2.114 3.458 -0.375 1.00 95.69 73 ILE A O 1
ATOM 566 N N . ASP A 1 74 ? 3.573 3.663 -2.070 1.00 95.25 74 ASP A N 1
ATOM 567 C CA . ASP A 1 74 ? 2.752 4.577 -2.860 1.00 95.25 74 ASP A CA 1
ATOM 568 C C . ASP A 1 74 ? 2.757 4.163 -4.331 1.00 95.25 74 ASP A C 1
ATOM 570 O O . ASP A 1 74 ? 3.729 4.353 -5.064 1.00 95.25 74 ASP A O 1
ATOM 574 N N . PHE A 1 75 ? 1.637 3.593 -4.766 1.00 94.31 75 PHE A N 1
ATOM 575 C CA . PHE A 1 75 ? 1.393 3.177 -6.143 1.00 94.31 75 PHE A CA 1
ATOM 576 C C . PHE A 1 75 ? 0.339 4.052 -6.827 1.00 94.31 75 PHE A C 1
ATOM 578 O O . PHE A 1 75 ? -0.342 3.598 -7.756 1.00 94.31 75 PHE A O 1
ATOM 585 N N . ALA A 1 76 ? 0.173 5.297 -6.375 1.00 93.75 76 ALA A N 1
ATOM 586 C CA . ALA A 1 76 ? -0.853 6.184 -6.895 1.00 93.75 76 ALA A CA 1
ATOM 587 C C . ALA A 1 76 ? -0.700 6.500 -8.393 1.00 93.75 76 ALA A C 1
ATOM 589 O O . ALA A 1 76 ? 0.401 6.557 -8.944 1.00 93.75 76 ALA A O 1
ATOM 590 N N . TYR A 1 77 ? -1.824 6.798 -9.045 1.00 92.69 77 TYR A N 1
ATOM 591 C CA . TYR A 1 77 ? -1.896 7.232 -10.442 1.00 92.69 77 TYR A CA 1
ATOM 592 C C . TYR A 1 77 ? -1.314 6.206 -11.424 1.00 92.69 77 TYR A C 1
ATOM 594 O O . TYR A 1 77 ? -0.469 6.531 -12.259 1.00 92.69 77 TYR A O 1
ATOM 602 N N . ASN A 1 78 ? -1.769 4.958 -11.334 1.00 90.31 78 ASN A N 1
ATOM 603 C CA . ASN A 1 78 ? -1.387 3.881 -12.247 1.00 90.31 78 ASN A CA 1
ATOM 604 C C . ASN A 1 78 ? -2.622 3.185 -12.846 1.00 90.31 78 ASN A C 1
ATOM 606 O O . ASN A 1 78 ? -3.756 3.648 -12.723 1.00 90.31 78 ASN A O 1
ATOM 610 N N . TYR A 1 79 ? -2.407 2.076 -13.557 1.00 91.44 79 TYR A N 1
ATOM 611 C CA . TYR A 1 79 ? -3.467 1.261 -14.154 1.00 91.44 79 TYR A CA 1
ATOM 612 C C . TYR A 1 79 ? -3.604 -0.105 -13.467 1.00 91.44 79 TYR A C 1
ATOM 614 O O . TYR A 1 79 ? -4.054 -1.066 -14.099 1.00 91.44 79 TYR A O 1
ATOM 622 N N . LEU A 1 80 ? -3.226 -0.193 -12.186 1.00 91.81 80 LEU A N 1
ATOM 623 C CA . LEU A 1 80 ? -3.285 -1.431 -11.414 1.00 91.81 80 LEU A CA 1
ATOM 624 C C . LEU A 1 80 ? -4.738 -1.863 -11.234 1.00 91.81 80 LEU A C 1
ATOM 626 O O . LEU A 1 80 ? -5.630 -1.038 -11.070 1.00 91.81 80 LEU A O 1
ATOM 630 N N . SER A 1 81 ? -4.972 -3.164 -11.286 1.00 93.62 81 SER A N 1
ATOM 631 C CA . SER A 1 81 ? -6.286 -3.807 -11.292 1.00 93.62 81 SER A CA 1
ATOM 632 C C . SER A 1 81 ? -6.303 -5.000 -10.333 1.00 93.62 81 SER A C 1
ATOM 634 O O . SER A 1 81 ? -5.297 -5.291 -9.689 1.00 93.62 81 SER A O 1
ATOM 636 N N . GLY A 1 82 ? -7.436 -5.693 -10.217 1.00 94.50 82 GLY A N 1
ATOM 637 C CA . GLY A 1 82 ? -7.606 -6.755 -9.220 1.00 94.50 82 GLY A CA 1
ATOM 638 C C . GLY A 1 82 ? -7.955 -6.193 -7.841 1.00 94.50 82 GLY A C 1
ATOM 639 O O . GLY A 1 82 ? -8.544 -5.116 -7.760 1.00 94.50 82 GLY A O 1
ATOM 640 N N . THR A 1 83 ? -7.634 -6.931 -6.781 1.00 95.56 83 THR A N 1
ATOM 641 C CA . THR A 1 83 ? -7.965 -6.606 -5.382 1.00 95.56 83 THR A CA 1
ATOM 642 C C . THR A 1 83 ? -6.724 -6.174 -4.597 1.00 95.56 83 THR A C 1
ATOM 644 O O . THR A 1 83 ? -5.594 -6.302 -5.074 1.00 95.56 83 THR A O 1
ATOM 647 N N . ILE A 1 84 ? -6.925 -5.676 -3.374 1.00 96.12 84 ILE A N 1
ATOM 648 C CA . ILE A 1 84 ? -5.835 -5.546 -2.398 1.00 96.12 84 ILE A CA 1
ATOM 649 C C . ILE A 1 84 ? -5.454 -6.963 -1.918 1.00 96.12 84 ILE A C 1
ATOM 651 O O . ILE A 1 84 ? -6.366 -7.726 -1.584 1.00 96.12 84 ILE A O 1
ATOM 655 N N . PRO A 1 85 ? -4.163 -7.350 -1.909 1.00 95.50 85 PRO A N 1
ATOM 656 C CA . PRO A 1 85 ? -3.735 -8.666 -1.439 1.00 95.50 85 PRO A CA 1
ATOM 657 C C . PRO A 1 85 ? -3.964 -8.828 0.066 1.00 95.50 85 PRO A C 1
ATOM 659 O O . PRO A 1 85 ? -3.608 -7.946 0.848 1.00 95.50 85 PRO A O 1
ATOM 662 N N . LEU A 1 86 ? -4.523 -9.966 0.483 1.00 96.19 86 LEU A N 1
ATOM 663 C CA . LEU A 1 86 ? -4.743 -10.269 1.904 1.00 96.19 86 LEU A CA 1
ATOM 664 C C . LEU A 1 86 ? -3.423 -10.513 2.645 1.00 96.19 86 LEU A C 1
ATOM 666 O O . LEU A 1 86 ? -3.330 -10.302 3.849 1.00 96.19 86 LEU A O 1
ATOM 670 N N . GLU A 1 87 ? -2.377 -10.914 1.921 1.00 94.38 87 GLU A N 1
ATOM 671 C CA . GLU A 1 87 ? -1.037 -11.184 2.442 1.00 94.38 87 GLU A CA 1
ATOM 672 C C . GLU A 1 87 ? -0.423 -9.946 3.105 1.00 94.38 87 GLU A C 1
ATOM 674 O O . GLU A 1 87 ? 0.373 -10.065 4.041 1.00 94.38 87 GLU A O 1
ATOM 679 N N . TRP A 1 88 ? -0.833 -8.751 2.666 1.00 94.69 88 TRP A N 1
ATOM 680 C CA . TRP A 1 88 ? -0.388 -7.485 3.243 1.00 94.69 88 TRP A CA 1
ATOM 681 C C . TRP A 1 88 ? -0.742 -7.347 4.724 1.00 94.69 88 TRP A C 1
ATOM 683 O O . TRP A 1 88 ? -0.051 -6.627 5.436 1.00 94.69 88 TRP A O 1
ATOM 693 N N . ALA A 1 89 ? -1.738 -8.084 5.219 1.00 94.69 89 ALA A N 1
ATOM 694 C CA . ALA A 1 89 ? -2.113 -8.115 6.632 1.00 94.69 89 ALA A CA 1
ATOM 695 C C . ALA A 1 89 ? -0.974 -8.532 7.574 1.00 94.69 89 ALA A C 1
ATOM 697 O O . ALA A 1 89 ? -1.005 -8.225 8.759 1.00 94.69 89 ALA A O 1
ATOM 698 N N . SER A 1 90 ? 0.030 -9.239 7.049 1.00 94.50 90 SER A N 1
ATOM 699 C CA . SER A 1 90 ? 1.207 -9.678 7.810 1.00 94.50 90 SER A CA 1
ATOM 700 C C . SER A 1 90 ? 2.395 -8.710 7.729 1.00 94.50 90 SER A C 1
ATOM 702 O O . SER A 1 90 ? 3.458 -8.976 8.288 1.00 94.50 90 SER A O 1
ATOM 704 N N . THR A 1 91 ? 2.233 -7.591 7.021 1.00 94.25 91 THR A N 1
ATOM 705 C CA . THR A 1 91 ? 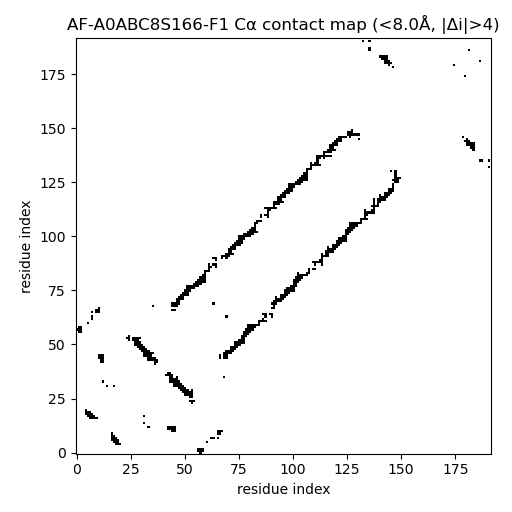3.254 -6.543 6.918 1.00 94.25 91 THR A CA 1
ATOM 706 C C . THR A 1 91 ? 3.198 -5.594 8.114 1.00 94.25 91 THR A C 1
ATOM 708 O O . THR A 1 91 ? 2.239 -5.588 8.878 1.00 94.25 91 THR A O 1
ATOM 711 N N . GLN A 1 92 ? 4.227 -4.759 8.250 1.00 94.94 92 GLN A N 1
ATOM 712 C CA . GLN A 1 92 ? 4.294 -3.679 9.241 1.00 94.94 92 GLN A CA 1
ATOM 713 C C . GLN A 1 92 ? 4.238 -2.314 8.539 1.00 94.94 92 GLN A C 1
ATOM 715 O O . GLN A 1 92 ? 5.011 -1.402 8.845 1.00 94.94 92 GLN A O 1
ATOM 720 N N . LEU A 1 93 ? 3.379 -2.201 7.518 1.00 97.06 93 LEU A N 1
ATOM 721 C CA . LEU A 1 93 ? 3.217 -0.966 6.759 1.00 97.06 93 LEU A CA 1
ATOM 722 C C . LEU A 1 93 ? 2.622 0.130 7.649 1.00 97.06 93 LEU A C 1
ATOM 724 O O . LEU A 1 93 ? 1.703 -0.102 8.433 1.00 97.06 93 LEU A O 1
ATOM 728 N N . THR A 1 94 ? 3.140 1.339 7.502 1.00 96.44 94 THR A N 1
ATOM 729 C CA . THR A 1 94 ? 2.637 2.562 8.130 1.00 96.44 94 THR A CA 1
ATOM 730 C C . THR A 1 94 ? 1.880 3.422 7.121 1.00 96.44 94 THR A C 1
ATOM 732 O O . THR A 1 94 ? 0.917 4.093 7.481 1.00 96.44 94 THR A O 1
ATOM 735 N N . PHE A 1 95 ? 2.251 3.352 5.841 1.00 96.62 95 PHE A N 1
ATOM 736 C CA . PHE A 1 95 ? 1.670 4.170 4.781 1.00 96.62 95 PHE A CA 1
ATOM 737 C C . PHE A 1 95 ? 1.285 3.318 3.574 1.00 96.62 95 PHE A C 1
ATOM 739 O O . PHE A 1 95 ? 2.137 2.662 2.967 1.00 96.62 95 PHE A O 1
ATOM 746 N N . ILE A 1 96 ? 0.009 3.379 3.187 1.00 96.81 96 ILE A N 1
ATOM 747 C CA . ILE A 1 96 ? -0.502 2.756 1.964 1.00 96.81 96 ILE A CA 1
ATOM 748 C C . ILE A 1 96 ? -1.251 3.794 1.132 1.00 96.81 96 ILE A C 1
ATOM 750 O O . ILE A 1 96 ? -2.287 4.316 1.542 1.00 96.81 96 ILE A O 1
ATOM 754 N N . SER A 1 97 ? -0.777 4.025 -0.089 1.00 95.44 97 SER A N 1
ATOM 755 C CA . SER A 1 97 ? -1.498 4.785 -1.110 1.00 95.44 97 SER A CA 1
ATOM 756 C C . SER A 1 97 ? -1.614 3.977 -2.398 1.00 95.44 97 SER A C 1
ATOM 758 O O . SER A 1 97 ? -0.622 3.597 -3.018 1.00 95.44 97 SER A O 1
ATOM 760 N N . VAL A 1 98 ? -2.851 3.739 -2.828 1.00 95.81 98 VAL A N 1
ATOM 761 C CA . VAL A 1 98 ? -3.185 3.157 -4.141 1.00 95.81 98 VAL A CA 1
ATOM 762 C C . VAL A 1 98 ? -4.163 4.050 -4.907 1.00 95.81 98 VAL A C 1
ATOM 764 O O . VAL A 1 98 ? -4.902 3.584 -5.780 1.00 95.81 98 VAL A O 1
ATOM 767 N N . LEU A 1 99 ? -4.160 5.345 -4.583 1.00 92.69 99 LEU A N 1
ATOM 768 C CA . LEU A 1 99 ? -5.011 6.378 -5.168 1.00 92.69 99 LEU A CA 1
ATOM 769 C C . LEU A 1 99 ? -5.016 6.320 -6.702 1.00 92.69 99 LEU A C 1
ATOM 771 O O . LEU A 1 99 ? -3.969 6.185 -7.328 1.00 92.69 99 LEU A O 1
ATOM 775 N N . ALA A 1 100 ? -6.183 6.504 -7.316 1.00 91.44 100 ALA A N 1
ATOM 776 C CA . ALA A 1 100 ? -6.321 6.639 -8.769 1.00 91.44 100 ALA A CA 1
ATOM 777 C C . ALA A 1 100 ? -5.727 5.445 -9.539 1.00 91.44 100 ALA A C 1
ATOM 779 O O . ALA A 1 100 ? -4.824 5.592 -10.365 1.00 91.44 100 ALA A O 1
ATOM 780 N N . ASN A 1 101 ? -6.262 4.259 -9.252 1.00 94.25 101 ASN A N 1
ATOM 781 C CA . ASN A 1 101 ? -5.995 3.016 -9.967 1.00 94.25 101 ASN A CA 1
ATOM 782 C C . ASN A 1 101 ? -7.314 2.409 -10.493 1.00 94.25 101 ASN A C 1
ATOM 784 O O . ASN A 1 101 ? -8.366 3.050 -10.538 1.00 94.25 101 ASN A O 1
ATOM 788 N N . ARG A 1 102 ? -7.269 1.163 -10.965 1.00 95.00 102 ARG A N 1
ATOM 789 C CA . ARG A 1 102 ? -8.423 0.377 -11.431 1.00 95.00 102 ARG A CA 1
ATOM 790 C C . ARG A 1 102 ? -8.691 -0.817 -10.506 1.00 95.00 102 ARG A C 1
ATOM 792 O O . ARG A 1 102 ? -9.219 -1.829 -10.967 1.00 95.00 102 ARG A O 1
ATOM 799 N N . LEU A 1 103 ? -8.306 -0.722 -9.230 1.00 95.00 103 LEU A N 1
ATOM 800 C CA . LEU A 1 103 ? -8.551 -1.775 -8.243 1.00 95.00 103 LEU A CA 1
ATOM 801 C C . LEU A 1 103 ? -10.052 -1.920 -8.005 1.00 95.00 103 LEU A C 1
ATOM 803 O O . LEU A 1 103 ? -10.799 -0.949 -8.092 1.00 95.00 103 LEU A O 1
ATOM 807 N N . SER A 1 104 ? -10.499 -3.135 -7.738 1.00 93.19 104 SER A N 1
ATOM 808 C CA . SER A 1 104 ? -11.907 -3.523 -7.666 1.00 93.19 104 SER A CA 1
ATOM 809 C C . SER A 1 104 ? -12.102 -4.622 -6.621 1.00 93.19 104 SER A C 1
ATOM 811 O O . SER A 1 104 ? -11.137 -5.060 -5.999 1.00 93.19 104 SER A O 1
ATOM 813 N N . GLY A 1 105 ? -13.344 -5.066 -6.426 1.00 92.06 105 GLY A N 1
ATOM 814 C CA . GLY A 1 105 ? -13.697 -5.989 -5.345 1.00 92.06 105 GLY A CA 1
ATOM 815 C C . GLY A 1 105 ? -13.923 -5.259 -4.022 1.00 92.06 105 GLY A C 1
ATOM 816 O O . GLY A 1 105 ? -14.093 -4.039 -4.006 1.00 92.06 105 GLY A O 1
ATOM 817 N N . GLU A 1 106 ? -13.971 -6.011 -2.930 1.00 90.31 106 GLU A N 1
ATOM 818 C CA . GLU A 1 106 ? -14.144 -5.463 -1.583 1.00 90.31 106 GLU A CA 1
ATOM 819 C C . GLU A 1 106 ? -12.799 -5.038 -0.984 1.00 90.31 106 GLU A C 1
ATOM 821 O O . GLU A 1 106 ? -11.737 -5.529 -1.378 1.00 90.31 106 GLU A O 1
ATOM 826 N N . ILE A 1 107 ? -12.842 -4.109 -0.028 1.00 90.94 107 ILE A N 1
ATOM 827 C CA . ILE A 1 107 ? -11.677 -3.788 0.799 1.0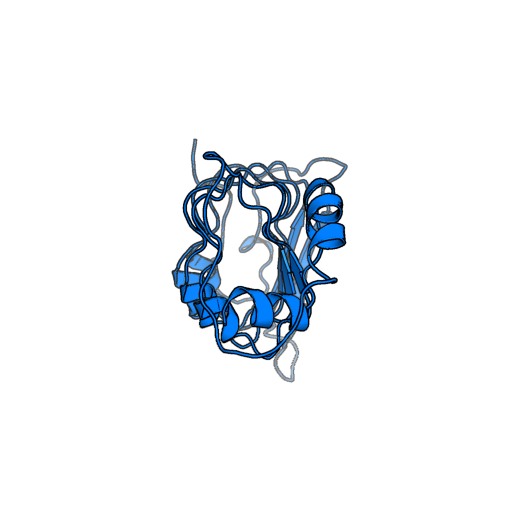0 90.94 107 ILE A CA 1
ATOM 828 C C . ILE A 1 107 ? -11.501 -4.958 1.782 1.00 90.94 107 ILE A C 1
ATOM 830 O O . ILE A 1 107 ? -12.447 -5.255 2.512 1.00 90.94 107 ILE A O 1
ATOM 834 N N . PRO A 1 108 ? -10.341 -5.636 1.823 1.00 94.19 108 PRO A N 1
ATOM 835 C CA . PRO A 1 108 ? -10.143 -6.760 2.727 1.00 94.19 108 PRO A CA 1
ATOM 836 C C . PRO A 1 108 ? -10.136 -6.277 4.177 1.00 94.19 108 PRO A C 1
ATOM 838 O O . PRO A 1 108 ? -9.447 -5.314 4.526 1.00 94.19 108 PRO A O 1
ATOM 841 N N . LYS A 1 109 ? -10.895 -6.966 5.032 1.00 90.94 109 LYS A N 1
ATOM 842 C CA . LYS A 1 109 ? -10.951 -6.691 6.475 1.00 90.94 109 LYS A CA 1
ATOM 843 C C . LYS A 1 109 ? -9.598 -6.886 7.156 1.00 90.94 109 LYS A C 1
ATOM 845 O O . LYS A 1 109 ? -9.324 -6.266 8.177 1.00 90.94 109 LYS A O 1
ATOM 850 N N . GLU A 1 110 ? -8.746 -7.714 6.561 1.00 96.00 110 GLU A N 1
ATOM 851 C CA . GLU A 1 110 ? -7.413 -8.050 7.037 1.00 96.00 110 GLU A CA 1
ATOM 852 C C . GLU A 1 110 ? -6.467 -6.836 7.033 1.00 96.00 110 GLU A C 1
ATOM 854 O O . GLU A 1 110 ? -5.483 -6.833 7.766 1.00 96.00 110 GLU A O 1
ATOM 859 N N . LEU A 1 111 ? -6.790 -5.754 6.306 1.00 92.12 111 LEU A N 1
ATOM 860 C CA . LEU A 1 111 ? -6.093 -4.471 6.475 1.00 92.12 111 LEU A CA 1
ATOM 861 C C . LEU A 1 111 ? -6.191 -3.934 7.910 1.00 92.12 111 LEU A C 1
ATOM 863 O O . LEU A 1 111 ? -5.296 -3.215 8.340 1.00 92.12 111 LEU A O 1
ATOM 867 N N . GLY A 1 112 ? -7.236 -4.306 8.658 1.00 86.69 112 GLY A N 1
ATOM 868 C CA . GLY A 1 112 ? -7.392 -3.976 10.075 1.00 86.69 112 GLY A CA 1
ATOM 869 C C . GLY A 1 112 ? -6.367 -4.650 10.995 1.00 86.69 112 GLY A C 1
ATOM 870 O O . GLY A 1 112 ? -6.224 -4.235 12.142 1.00 86.69 112 GLY A O 1
ATOM 871 N N . GLU A 1 113 ? -5.636 -5.660 10.512 1.00 95.12 113 GLU A N 1
ATOM 872 C CA . GLU A 1 113 ? -4.574 -6.333 11.271 1.00 95.12 113 GLU A CA 1
ATOM 873 C C . GLU A 1 113 ? -3.224 -5.600 11.171 1.00 95.12 113 GLU A C 1
ATOM 875 O O . GLU A 1 113 ? -2.344 -5.802 12.009 1.00 95.12 113 GLU A O 1
ATOM 880 N N . ILE A 1 114 ? -3.069 -4.682 10.208 1.00 94.88 114 ILE A N 1
ATOM 881 C CA . ILE A 1 114 ? -1.858 -3.868 10.036 1.00 94.88 114 ILE A CA 1
ATOM 882 C C . ILE A 1 114 ? -1.895 -2.686 11.017 1.00 94.88 114 ILE A C 1
ATOM 884 O O . ILE A 1 114 ? -1.990 -1.522 10.636 1.00 94.88 114 ILE A O 1
ATOM 888 N N . THR A 1 115 ? -1.850 -2.982 12.315 1.00 89.56 115 THR A N 1
ATOM 889 C CA . THR A 1 115 ? -2.006 -2.000 13.412 1.00 89.56 115 THR A CA 1
ATOM 890 C C . THR A 1 115 ? -0.956 -0.878 13.431 1.00 89.56 115 THR A C 1
ATOM 892 O O . THR A 1 115 ? -1.134 0.128 14.122 1.00 89.56 115 THR A O 1
ATOM 895 N N . SER A 1 116 ? 0.116 -1.016 12.648 1.00 93.81 116 SER A N 1
ATOM 896 C CA . SER A 1 116 ? 1.114 0.024 12.391 1.00 93.81 116 SER A CA 1
ATOM 897 C C . SER A 1 116 ? 0.650 1.119 11.422 1.00 93.81 116 SER A C 1
ATOM 899 O O . SER A 1 116 ? 1.331 2.138 11.321 1.00 93.81 116 SER A O 1
ATOM 901 N N . LEU A 1 117 ? -0.465 0.939 10.701 1.00 90.56 117 LEU A N 1
ATOM 902 C CA . LEU A 1 117 ? -0.935 1.905 9.705 1.00 90.56 117 LEU A CA 1
ATOM 903 C C . LEU A 1 117 ? -1.297 3.252 10.328 1.00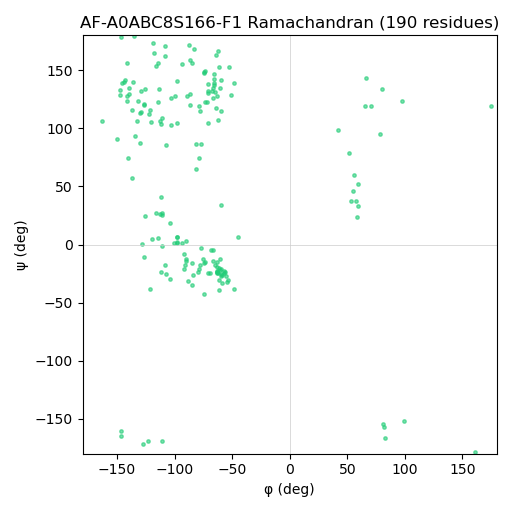 90.56 117 LEU A C 1
ATOM 905 O O . LEU A 1 117 ? -2.131 3.331 11.229 1.00 90.56 117 LEU A O 1
ATOM 909 N N . THR A 1 118 ? -0.722 4.309 9.759 1.00 84.81 118 THR A N 1
ATOM 910 C CA . THR A 1 118 ? -1.029 5.713 10.052 1.00 84.81 118 THR A CA 1
ATOM 911 C C . THR A 1 118 ? -1.717 6.412 8.881 1.00 84.81 118 THR A C 1
ATOM 913 O O . THR A 1 118 ? -2.474 7.362 9.070 1.00 84.81 118 THR A O 1
ATOM 916 N N . TYR A 1 119 ? -1.532 5.907 7.659 1.00 87.12 119 TYR A N 1
ATOM 917 C CA . TYR A 1 119 ? -2.127 6.480 6.457 1.00 87.12 119 TYR A CA 1
ATOM 918 C C . TYR A 1 119 ? -2.640 5.405 5.496 1.00 87.12 119 TYR A C 1
ATOM 920 O O . TYR A 1 119 ? -1.895 4.504 5.099 1.00 87.12 119 TYR A O 1
ATOM 928 N N . LEU A 1 120 ? -3.897 5.545 5.062 1.00 88.06 120 LEU A N 1
ATOM 929 C CA . LEU A 1 120 ? -4.526 4.670 4.075 1.00 88.06 120 LEU A CA 1
ATOM 930 C C . LEU A 1 120 ? -5.331 5.475 3.044 1.00 88.06 120 LEU A C 1
ATOM 932 O O . LEU A 1 120 ? -6.351 6.086 3.372 1.00 88.06 120 LEU A O 1
ATOM 936 N N . ASN A 1 121 ? -4.912 5.424 1.776 1.00 88.44 121 ASN A N 1
ATOM 937 C CA . ASN A 1 121 ? -5.619 6.050 0.659 1.00 88.44 121 ASN A CA 1
ATOM 938 C C . ASN A 1 121 ? -5.996 5.048 -0.438 1.00 88.44 121 ASN A C 1
ATOM 940 O O . ASN A 1 121 ? -5.147 4.516 -1.159 1.00 88.44 121 ASN A O 1
ATOM 944 N N . LEU A 1 122 ? -7.304 4.834 -0.572 1.00 89.12 122 LEU A N 1
ATOM 945 C CA . LEU A 1 122 ? -7.947 3.909 -1.503 1.00 89.12 122 LEU A CA 1
ATOM 946 C C . LEU A 1 122 ? -8.795 4.629 -2.566 1.00 89.12 122 LEU A C 1
ATOM 948 O O . LEU A 1 122 ? -9.499 3.980 -3.345 1.00 89.12 122 LEU A O 1
ATOM 952 N N . GLU A 1 123 ? -8.773 5.962 -2.604 1.00 83.81 123 GLU A N 1
ATOM 953 C CA . GLU A 1 123 ? -9.653 6.761 -3.457 1.00 83.81 123 GLU A CA 1
ATOM 954 C C . GLU A 1 123 ? -9.425 6.556 -4.956 1.00 83.81 123 GLU A C 1
ATOM 956 O O . GLU A 1 123 ? -8.405 6.040 -5.413 1.00 83.81 123 GLU A O 1
ATOM 961 N N . ALA A 1 124 ? -10.415 6.985 -5.744 1.00 86.62 124 ALA A N 1
ATOM 962 C CA . ALA A 1 124 ? -10.389 6.916 -7.202 1.00 86.62 124 ALA A CA 1
ATOM 963 C C . ALA A 1 124 ? -10.077 5.504 -7.747 1.00 86.62 124 ALA A C 1
ATOM 965 O O . ALA A 1 124 ? -9.422 5.352 -8.773 1.00 86.62 124 ALA A O 1
ATOM 966 N N . ASN A 1 125 ? -10.601 4.479 -7.071 1.00 89.19 125 ASN A N 1
ATOM 967 C CA . ASN A 1 125 ? -10.629 3.090 -7.522 1.00 89.19 125 ASN A CA 1
ATOM 968 C C . ASN A 1 125 ? -12.072 2.649 -7.853 1.00 89.19 125 ASN A C 1
ATOM 970 O O . ASN A 1 125 ? -12.998 3.459 -7.982 1.00 89.19 125 ASN A O 1
ATOM 974 N N . GLN A 1 126 ? -12.266 1.349 -8.049 1.00 91.19 126 GLN A N 1
ATOM 975 C CA . GLN A 1 126 ? -13.536 0.689 -8.357 1.00 91.19 126 GLN A CA 1
ATOM 976 C C . GLN A 1 126 ? -13.954 -0.282 -7.239 1.00 91.19 126 GLN A C 1
ATOM 978 O O . GLN A 1 126 ? -14.655 -1.258 -7.510 1.00 91.19 126 GLN A O 1
ATOM 983 N N . PHE A 1 127 ? -13.521 -0.031 -5.997 1.00 85.31 127 PHE A N 1
ATOM 984 C CA . PHE A 1 127 ? -13.932 -0.824 -4.840 1.00 85.31 127 PHE A CA 1
ATOM 985 C C . PHE A 1 127 ? -15.456 -0.785 -4.648 1.00 85.31 127 PHE A C 1
ATOM 987 O O . PHE A 1 127 ? -16.116 0.242 -4.863 1.00 85.31 127 PHE A O 1
ATOM 994 N N . LEU A 1 128 ? -15.995 -1.934 -4.260 1.00 82.75 128 LEU A N 1
ATOM 995 C CA . LEU A 1 128 ? -17.404 -2.197 -3.987 1.00 82.75 128 LEU A CA 1
ATOM 996 C C . LEU A 1 128 ? -17.568 -2.633 -2.523 1.00 82.75 128 LEU A C 1
ATOM 998 O O . LEU A 1 128 ? -16.585 -2.841 -1.815 1.00 82.75 128 LEU A O 1
ATOM 1002 N N . GLY A 1 129 ? -18.816 -2.774 -2.077 1.00 77.19 129 GLY A N 1
ATOM 1003 C CA . GLY A 1 129 ? -19.129 -3.163 -0.701 1.00 77.19 129 GLY A CA 1
ATOM 1004 C C . GLY A 1 129 ? -19.075 -1.986 0.271 1.00 77.19 129 GLY A C 1
ATOM 1005 O O . GLY A 1 129 ? -19.270 -0.835 -0.129 1.00 77.19 129 GLY A O 1
ATOM 1006 N N . THR A 1 130 ? -18.868 -2.290 1.550 1.00 77.12 130 THR A N 1
ATOM 1007 C CA . THR A 1 130 ? -18.730 -1.326 2.651 1.00 77.12 130 THR A CA 1
ATOM 1008 C C . THR A 1 130 ? -17.285 -1.263 3.133 1.00 77.12 130 THR A C 1
ATOM 1010 O O . THR A 1 130 ? -16.497 -2.171 2.884 1.00 77.12 130 THR A O 1
ATOM 1013 N N . VAL A 1 131 ? -16.931 -0.194 3.849 1.00 80.19 131 VAL A N 1
ATOM 1014 C CA . VAL A 1 131 ? -15.655 -0.148 4.571 1.00 80.19 131 VAL A CA 1
ATOM 1015 C C . VAL A 1 131 ? -15.719 -1.198 5.690 1.00 80.19 131 VAL A C 1
ATOM 1017 O O . VAL A 1 131 ? -16.687 -1.165 6.453 1.00 80.19 131 VAL A O 1
ATOM 1020 N N . PRO A 1 132 ? -14.758 -2.137 5.792 1.00 83.62 132 PRO A N 1
ATOM 1021 C CA . PRO A 1 132 ? -14.761 -3.140 6.850 1.00 83.62 132 PRO A CA 1
ATOM 1022 C C . PRO A 1 132 ? -14.689 -2.492 8.230 1.00 83.62 132 PRO A C 1
ATOM 1024 O O . PRO A 1 132 ? -13.856 -1.614 8.466 1.00 83.62 132 PRO A O 1
ATOM 1027 N N . SER A 1 133 ? -15.525 -2.961 9.157 1.00 79.00 133 SER A N 1
ATOM 1028 C CA . SER A 1 133 ? -15.518 -2.506 10.554 1.00 79.00 133 SER A CA 1
ATOM 1029 C C . SER A 1 133 ? -14.177 -2.749 11.252 1.00 79.00 133 SER A C 1
ATOM 1031 O O . SER A 1 133 ? -13.795 -2.021 12.163 1.00 79.00 133 SER A O 1
ATOM 1033 N N . GLU A 1 134 ? -13.425 -3.741 10.780 1.00 85.12 134 GLU A N 1
ATOM 1034 C CA . GLU A 1 134 ? -12.115 -4.143 11.269 1.00 85.12 134 GLU A CA 1
ATOM 1035 C C . GLU A 1 134 ? -11.061 -3.047 11.093 1.00 85.12 134 GLU A C 1
ATOM 1037 O O . GLU A 1 134 ? -10.109 -3.012 11.869 1.00 85.12 134 GLU A O 1
ATOM 1042 N N . LEU A 1 135 ? -11.250 -2.096 10.167 1.00 80.06 135 LEU A N 1
ATOM 1043 C CA . LEU A 1 135 ? -10.391 -0.908 10.095 1.00 80.06 135 LEU A CA 1
ATOM 1044 C C . LEU A 1 135 ? -10.491 -0.037 11.358 1.00 80.06 135 LEU A C 1
ATOM 1046 O O . LEU A 1 135 ? -9.568 0.717 11.647 1.00 80.06 135 LEU A O 1
ATOM 1050 N N . GLY A 1 136 ? -11.553 -0.185 12.159 1.00 71.00 136 GLY A N 1
ATOM 1051 C CA . GLY A 1 136 ? -11.666 0.429 13.484 1.00 71.00 136 GLY A CA 1
ATOM 1052 C C . GLY A 1 136 ? -10.614 -0.056 14.493 1.00 71.00 136 GLY A C 1
ATOM 1053 O O . GLY A 1 136 ? -10.416 0.599 15.513 1.00 71.00 136 GLY A O 1
ATOM 1054 N N . LYS A 1 137 ? -9.902 -1.162 14.219 1.00 77.81 137 LYS A N 1
ATOM 1055 C CA . LYS A 1 137 ? -8.764 -1.632 15.032 1.00 77.81 137 LYS A CA 1
ATOM 1056 C C . LYS A 1 137 ? -7.495 -0.796 14.837 1.00 77.81 137 LYS A C 1
ATOM 1058 O O . LYS A 1 137 ? -6.571 -0.901 15.644 1.00 77.81 137 LYS A O 1
ATOM 1063 N N . LEU A 1 138 ? -7.421 0.007 13.774 1.00 77.44 138 LEU A N 1
ATOM 1064 C CA . LEU A 1 138 ? -6.237 0.785 13.418 1.00 77.44 138 LEU A CA 1
ATOM 1065 C C . LEU A 1 138 ? -6.137 2.048 14.281 1.00 77.44 138 LEU A C 1
ATOM 1067 O O . LEU A 1 138 ? -6.405 3.161 13.838 1.00 77.44 138 LEU A O 1
ATOM 1071 N N . VAL A 1 139 ? -5.743 1.863 15.540 1.00 75.62 139 VAL A N 1
ATOM 1072 C CA . VAL A 1 139 ? -5.685 2.930 16.555 1.00 75.62 139 VAL A CA 1
ATOM 1073 C C . VAL A 1 139 ? -4.716 4.067 16.214 1.00 75.62 139 VAL A C 1
ATOM 1075 O O . VAL A 1 139 ? -4.858 5.157 16.759 1.00 75.62 139 VAL A O 1
ATOM 1078 N N . ASN A 1 140 ? -3.757 3.821 15.317 1.00 70.25 140 ASN A N 1
ATOM 1079 C CA . ASN A 1 140 ? -2.747 4.792 14.889 1.00 70.25 140 ASN A CA 1
ATOM 1080 C C . ASN A 1 140 ? -3.097 5.495 13.561 1.00 70.25 140 ASN A C 1
ATOM 1082 O O . ASN A 1 140 ? -2.294 6.284 13.073 1.00 70.25 140 ASN A O 1
ATOM 1086 N N . LEU A 1 141 ? -4.250 5.198 12.943 1.00 70.38 141 LEU A N 1
ATOM 1087 C CA . LEU A 1 141 ? -4.578 5.642 11.583 1.00 70.38 141 LEU A CA 1
ATOM 1088 C C . LEU A 1 141 ? -5.005 7.114 11.502 1.00 70.38 141 LEU A C 1
ATOM 1090 O O . LEU A 1 141 ? -6.187 7.421 11.453 1.00 70.38 141 LEU A O 1
ATOM 1094 N N . ASP A 1 142 ? -4.070 8.042 11.379 1.00 69.00 142 ASP A N 1
ATOM 1095 C CA . ASP A 1 142 ? -4.375 9.475 11.298 1.00 69.00 142 ASP A CA 1
ATOM 1096 C C . ASP A 1 142 ? -5.239 9.881 10.091 1.00 69.00 142 ASP A C 1
ATOM 1098 O O . ASP A 1 142 ? -5.977 10.867 10.149 1.00 69.00 142 ASP A O 1
ATOM 1102 N N . THR A 1 143 ? -5.142 9.178 8.959 1.00 65.38 143 THR A N 1
ATOM 1103 C CA . THR A 1 143 ? -5.860 9.561 7.731 1.00 65.38 143 THR A CA 1
ATOM 1104 C C . THR A 1 143 ? -6.392 8.358 6.959 1.00 65.38 143 THR A C 1
ATOM 1106 O O . THR A 1 143 ? -5.625 7.505 6.510 1.00 65.38 143 THR A O 1
ATOM 1109 N N . LEU A 1 144 ? -7.712 8.352 6.724 1.00 74.94 144 LEU A N 1
ATOM 1110 C CA . LEU A 1 144 ? -8.399 7.391 5.862 1.00 74.94 144 LEU A CA 1
ATOM 1111 C C . LEU A 1 144 ? -9.134 8.098 4.720 1.00 74.94 144 LEU A C 1
ATOM 1113 O O . LEU A 1 144 ? -10.105 8.831 4.931 1.00 74.94 144 LEU A O 1
ATOM 1117 N N . HIS A 1 145 ? -8.696 7.833 3.492 1.00 73.12 145 HIS A N 1
ATOM 1118 C CA . HIS A 1 145 ? -9.342 8.277 2.257 1.00 73.12 145 HIS A CA 1
ATOM 1119 C C . HIS A 1 145 ? -9.919 7.046 1.557 1.00 73.12 145 HIS A C 1
ATOM 1121 O O . HIS A 1 145 ? -9.180 6.202 1.050 1.00 73.12 145 HIS A O 1
ATOM 1127 N N . SER A 1 146 ? -11.245 6.903 1.544 1.00 67.69 146 SER A N 1
ATOM 1128 C CA . SER A 1 146 ? -11.910 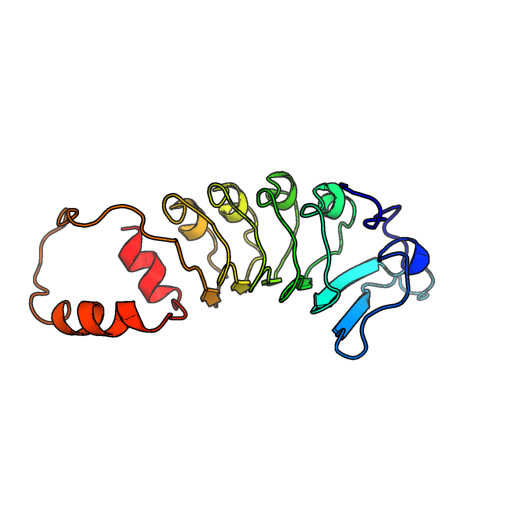5.811 0.827 1.00 67.69 146 SER A CA 1
ATOM 1129 C C . SER A 1 146 ? -13.196 6.303 0.163 1.00 67.69 146 SER A C 1
ATOM 1131 O O . SER A 1 146 ? -14.053 6.919 0.793 1.00 67.69 146 SER A O 1
ATOM 1133 N N . LEU A 1 147 ? -13.331 6.038 -1.140 1.00 60.44 147 LEU A N 1
ATOM 1134 C CA . LEU A 1 147 ? -14.533 6.347 -1.914 1.00 60.44 147 LEU A CA 1
ATOM 1135 C C . LEU A 1 147 ? -15.093 5.054 -2.498 1.00 60.44 147 LEU A C 1
ATOM 1137 O O . LEU A 1 147 ? -14.560 4.512 -3.464 1.00 60.44 147 LEU A O 1
ATOM 1141 N N . LEU A 1 148 ? -16.191 4.573 -1.920 1.00 57.44 148 LEU A N 1
ATOM 1142 C CA . LEU A 1 148 ? -16.919 3.415 -2.432 1.00 57.44 148 LEU A CA 1
ATOM 1143 C C . LEU A 1 148 ? -17.931 3.869 -3.487 1.00 57.44 148 LEU A C 1
ATOM 1145 O O . LEU A 1 148 ? -18.729 4.786 -3.257 1.00 57.44 148 LEU A O 1
ATOM 1149 N N . ARG A 1 149 ? -17.919 3.228 -4.665 1.00 50.41 149 ARG A N 1
ATOM 1150 C CA . ARG A 1 149 ? -18.909 3.524 -5.710 1.00 50.41 149 ARG A CA 1
ATOM 1151 C C . ARG A 1 149 ? -20.273 2.990 -5.274 1.00 50.41 149 ARG A C 1
ATOM 1153 O O . ARG A 1 149 ? -20.544 1.797 -5.365 1.00 50.41 149 ARG A O 1
ATOM 1160 N N . ARG A 1 150 ? -21.167 3.888 -4.850 1.00 48.72 150 ARG A N 1
ATOM 1161 C CA . ARG A 1 150 ? -22.582 3.566 -4.608 1.00 48.72 150 ARG A CA 1
ATOM 1162 C C . ARG A 1 150 ? -23.227 3.113 -5.917 1.00 48.72 150 ARG A C 1
ATOM 1164 O O . ARG A 1 150 ? -23.475 3.948 -6.784 1.00 48.72 150 ARG A O 1
ATOM 1171 N N . LYS A 1 151 ? -23.522 1.817 -6.065 1.00 39.62 151 LYS A N 1
ATOM 1172 C CA . LYS A 1 151 ? -24.348 1.331 -7.185 1.00 39.62 151 LYS A CA 1
ATOM 1173 C C . LYS A 1 151 ? -25.810 1.053 -6.837 1.00 39.62 151 LYS A C 1
ATOM 1175 O O . LYS A 1 151 ? -26.554 0.719 -7.746 1.00 39.62 151 LYS A O 1
ATOM 1180 N N . TYR A 1 152 ? -26.248 1.285 -5.597 1.00 36.22 152 TYR A N 1
ATOM 1181 C CA . TYR A 1 152 ? -27.668 1.263 -5.225 1.00 36.22 152 TYR A CA 1
ATOM 1182 C C . TYR A 1 152 ? -27.978 2.337 -4.165 1.00 36.22 152 TYR A C 1
ATOM 1184 O O . TYR A 1 152 ? -27.158 2.649 -3.302 1.00 36.22 152 TYR A O 1
ATOM 1192 N N . ILE A 1 153 ? -29.131 2.981 -4.332 1.00 38.22 153 ILE A N 1
ATOM 1193 C CA . ILE A 1 153 ? -29.628 4.192 -3.660 1.00 38.22 153 ILE A CA 1
ATOM 1194 C C . ILE A 1 153 ? -30.489 3.798 -2.440 1.00 38.22 153 ILE A C 1
ATOM 1196 O O . ILE A 1 153 ? -31.123 2.754 -2.489 1.00 38.22 153 ILE A O 1
ATOM 1200 N N . GLN A 1 154 ? -30.601 4.694 -1.441 1.00 38.00 154 GLN A N 1
ATOM 1201 C CA . GLN A 1 154 ? -31.641 4.732 -0.386 1.00 38.00 154 GLN A CA 1
ATOM 1202 C C . GLN A 1 154 ? -31.656 3.580 0.638 1.00 38.00 154 GLN A C 1
ATOM 1204 O O . GLN A 1 154 ? -31.512 2.414 0.307 1.00 38.00 154 GLN A O 1
ATOM 1209 N N . SER A 1 155 ? -31.983 3.938 1.885 1.00 37.22 155 SER A N 1
ATOM 1210 C CA . SER A 1 155 ? -32.180 3.058 3.055 1.00 37.22 155 SER A CA 1
ATOM 1211 C C . SER A 1 155 ? -30.883 2.580 3.713 1.00 37.22 155 SER A C 1
ATOM 1213 O O . SER A 1 155 ? -30.288 1.615 3.272 1.00 37.22 155 SER A O 1
ATOM 1215 N N . PHE A 1 156 ? -30.437 3.277 4.757 1.00 33.59 156 PHE A N 1
ATOM 1216 C CA . PHE A 1 156 ? -30.277 2.696 6.095 1.00 33.59 156 PHE A CA 1
ATOM 1217 C C . PHE A 1 156 ? -30.177 3.860 7.084 1.00 33.59 156 PHE A C 1
ATOM 1219 O O . PHE A 1 156 ? -29.229 4.641 7.098 1.00 33.59 156 PHE A O 1
ATOM 1226 N N . LEU A 1 157 ? -31.280 4.018 7.806 1.00 30.58 157 LEU A N 1
ATOM 1227 C CA . LEU A 1 157 ? -31.494 4.875 8.957 1.00 30.58 157 LEU A CA 1
ATOM 1228 C C . LEU A 1 157 ? -31.707 3.874 10.109 1.00 30.58 157 LEU A C 1
ATOM 1230 O O . LEU A 1 157 ? -32.520 2.965 9.939 1.00 30.58 157 LEU A O 1
ATOM 1234 N N . VAL A 1 158 ? -31.038 4.109 11.248 1.00 34.50 158 VAL A N 1
ATOM 1235 C CA . VAL A 1 158 ? -31.224 3.485 12.589 1.00 34.50 158 VAL A CA 1
ATOM 1236 C C . VAL A 1 158 ? -30.555 2.091 12.735 1.00 34.50 158 VAL A C 1
ATOM 1238 O O . VAL A 1 158 ? -30.637 1.282 11.820 1.00 34.50 158 VAL A O 1
ATOM 1241 N N . MET A 1 159 ? -29.813 1.755 13.809 1.00 29.73 159 MET A N 1
ATOM 1242 C CA . MET A 1 159 ? -30.067 1.916 15.263 1.00 29.73 159 MET A CA 1
ATOM 1243 C C . MET A 1 159 ? -28.759 2.163 16.051 1.00 29.73 159 MET A C 1
ATOM 1245 O O . MET A 1 159 ? -27.784 1.495 15.748 1.00 29.73 159 MET A O 1
ATOM 1249 N N . ALA A 1 160 ? -28.605 3.187 16.907 1.00 30.08 160 ALA A N 1
ATOM 1250 C CA . ALA A 1 160 ? -29.230 3.550 18.204 1.00 30.08 160 ALA A CA 1
ATOM 1251 C C . ALA A 1 160 ? -28.333 3.102 19.381 1.00 30.08 160 ALA A C 1
ATOM 1253 O O . ALA A 1 160 ? -28.024 1.927 19.504 1.00 30.08 160 ALA A O 1
ATOM 1254 N N . ASP A 1 161 ? -27.925 4.015 20.266 1.00 27.83 161 ASP A N 1
ATOM 1255 C CA . ASP A 1 161 ? -28.671 4.111 21.524 1.00 27.83 161 ASP A CA 1
ATOM 1256 C C . ASP A 1 161 ? -28.880 5.539 22.070 1.00 27.83 161 ASP A C 1
ATOM 1258 O O . ASP A 1 161 ? -28.190 6.500 21.729 1.00 27.83 161 ASP A O 1
ATOM 1262 N N . GLY A 1 162 ? -29.926 5.672 22.884 1.00 33.12 162 GLY A N 1
ATOM 1263 C CA . GLY A 1 162 ? -30.624 6.915 23.202 1.00 33.12 162 GLY A CA 1
ATOM 1264 C C . GLY A 1 162 ? -29.799 8.028 23.859 1.00 33.12 162 GLY A C 1
ATOM 1265 O O . GLY A 1 162 ? -29.432 7.941 25.024 1.00 33.12 162 GLY A O 1
ATOM 1266 N N . ASN A 1 163 ? -29.639 9.149 23.152 1.00 29.36 163 ASN A N 1
ATOM 1267 C CA . ASN A 1 163 ? -30.043 10.493 23.594 1.00 29.36 163 ASN A CA 1
ATOM 1268 C C . ASN A 1 163 ? -29.590 11.561 22.579 1.00 29.36 163 ASN A C 1
ATOM 1270 O O . ASN A 1 163 ? -28.403 11.764 22.363 1.00 29.36 163 ASN A O 1
ATOM 1274 N N . LYS A 1 164 ? -30.571 12.285 22.017 1.00 40.09 164 LYS A N 1
ATOM 1275 C CA . LYS A 1 164 ? -30.484 13.622 21.388 1.00 40.09 164 LYS A CA 1
ATOM 1276 C C . LYS A 1 164 ? -29.277 13.929 20.482 1.00 40.09 164 LYS A C 1
ATOM 1278 O O . LYS A 1 164 ? -28.315 14.510 20.965 1.00 40.09 164 LYS A O 1
ATOM 1283 N N . VAL A 1 165 ? -29.432 13.815 19.156 1.00 37.00 165 VAL A N 1
ATOM 1284 C CA . VAL A 1 165 ? -28.767 14.747 18.212 1.00 37.00 165 VAL A CA 1
ATOM 1285 C C . VAL A 1 165 ? -29.610 14.923 16.936 1.00 37.00 165 VAL A C 1
ATOM 1287 O O . VAL A 1 165 ? -29.452 14.187 15.968 1.00 37.00 165 VAL A O 1
ATOM 1290 N N . GLU A 1 166 ? -30.510 15.913 16.913 1.00 38.19 166 GLU A N 1
ATOM 1291 C CA . GLU A 1 166 ? -31.398 16.191 15.763 1.00 38.19 166 GLU A CA 1
ATOM 1292 C C . GLU A 1 166 ? -30.988 17.419 14.918 1.00 38.19 166 GLU A C 1
ATOM 1294 O O . GLU A 1 166 ? -31.778 17.928 14.134 1.00 38.19 166 GLU A O 1
ATOM 1299 N N . SER A 1 167 ? -29.748 17.913 15.005 1.00 38.06 167 SER A N 1
ATOM 1300 C CA . SER A 1 167 ? -29.334 19.105 14.229 1.00 38.06 167 SER A CA 1
ATOM 1301 C C . SER A 1 167 ? -28.076 18.944 13.369 1.00 38.06 167 SER A C 1
ATOM 1303 O O . SER A 1 167 ? -27.837 19.773 12.491 1.00 38.06 167 SER A O 1
ATOM 1305 N N . SER A 1 168 ? -27.311 17.860 13.517 1.00 35.44 168 SER A N 1
ATOM 1306 C CA . SER A 1 168 ? -26.029 17.683 12.806 1.00 35.44 168 SER A CA 1
ATOM 1307 C C . SER A 1 168 ? -26.151 16.993 11.436 1.00 35.44 168 SER A C 1
ATOM 1309 O O . SER A 1 168 ? -25.232 17.050 10.621 1.00 35.44 168 SER A O 1
ATOM 1311 N N . PHE A 1 169 ? -27.292 16.366 11.130 1.00 36.78 169 PHE A N 1
ATOM 1312 C CA . PHE A 1 169 ? -27.449 15.518 9.936 1.00 36.78 169 PHE A CA 1
ATOM 1313 C C . PHE A 1 169 ? -27.657 16.281 8.617 1.00 36.78 169 PHE A C 1
ATOM 1315 O O . PHE A 1 169 ? -27.449 15.721 7.537 1.00 36.78 169 PHE A O 1
ATOM 1322 N N . PHE A 1 170 ? -28.039 17.561 8.662 1.00 30.86 170 PHE A N 1
ATOM 1323 C CA . PHE A 1 170 ? -28.334 18.324 7.442 1.00 30.86 170 PHE A CA 1
ATOM 1324 C C . PHE A 1 170 ? -27.076 18.825 6.707 1.00 30.86 170 PHE A C 1
ATOM 1326 O O . PHE A 1 170 ? -27.131 19.047 5.494 1.00 30.86 170 PHE A O 1
ATOM 1333 N N . ASN A 1 171 ? -25.934 18.931 7.398 1.00 29.97 171 ASN A N 1
ATOM 1334 C CA . ASN A 1 171 ? -24.655 19.324 6.788 1.00 29.97 171 ASN A CA 1
ATOM 1335 C C . ASN A 1 171 ? -23.912 18.132 6.166 1.00 29.97 171 ASN A C 1
ATOM 1337 O O . ASN A 1 171 ? -23.410 18.249 5.047 1.00 29.97 171 ASN A O 1
ATOM 1341 N N . LEU A 1 172 ? -24.007 16.943 6.771 1.00 38.25 172 LEU A N 1
ATOM 1342 C CA . LEU A 1 172 ? -23.409 15.713 6.235 1.00 38.25 172 LEU A CA 1
ATOM 1343 C C . LEU A 1 172 ? -23.938 15.366 4.826 1.00 38.25 172 LEU A C 1
ATOM 1345 O O . LEU A 1 172 ? -23.216 14.878 3.959 1.00 38.25 172 LEU A O 1
ATOM 1349 N N . ARG A 1 173 ? -25.209 15.688 4.544 1.00 33.78 173 ARG A N 1
ATOM 1350 C CA . ARG A 1 173 ? -25.851 15.428 3.242 1.00 33.78 173 ARG A CA 1
ATOM 1351 C C . ARG A 1 173 ? -25.326 16.319 2.108 1.00 33.78 173 ARG A C 1
ATOM 1353 O O . ARG A 1 173 ? -25.444 15.943 0.941 1.00 33.78 173 ARG A O 1
ATOM 1360 N N . ARG A 1 174 ? -24.776 17.494 2.433 1.00 33.00 174 ARG A N 1
ATOM 1361 C CA . ARG A 1 174 ? -24.168 18.423 1.463 1.00 33.00 174 ARG A CA 1
ATOM 1362 C C . ARG A 1 174 ? -22.681 18.110 1.252 1.00 33.00 174 ARG A C 1
ATOM 1364 O O . ARG A 1 174 ? -22.194 18.255 0.136 1.00 33.00 174 ARG A O 1
ATOM 1371 N N . GLU A 1 175 ? -22.019 17.601 2.288 1.00 35.97 175 GLU A N 1
ATOM 1372 C CA . GLU A 1 175 ? -20.585 17.272 2.323 1.00 35.97 175 GLU A CA 1
ATOM 1373 C C . GLU A 1 175 ? -20.235 15.926 1.658 1.00 35.97 175 GLU A C 1
ATOM 1375 O O . GLU A 1 175 ? -19.148 15.765 1.112 1.00 35.97 175 GLU A O 1
ATOM 1380 N N . LEU A 1 176 ? -21.183 14.985 1.559 1.00 40.44 176 LEU A N 1
ATOM 1381 C CA . LEU A 1 176 ? -20.997 13.705 0.849 1.00 40.44 176 LEU A CA 1
ATOM 1382 C C . LEU A 1 176 ? -20.825 13.825 -0.682 1.00 40.44 176 LEU A C 1
ATOM 1384 O O . LEU A 1 176 ? -20.595 12.816 -1.350 1.00 40.44 176 LEU A O 1
ATOM 1388 N N . LYS A 1 177 ? -20.956 15.025 -1.266 1.00 37.12 177 LYS A N 1
ATOM 1389 C CA . LYS A 1 177 ? -20.805 15.249 -2.716 1.00 37.12 177 LYS A CA 1
ATOM 1390 C C . LYS A 1 177 ? -19.377 15.576 -3.164 1.00 37.12 177 LYS A C 1
ATOM 1392 O O . LYS A 1 177 ? -19.147 15.553 -4.369 1.00 37.12 177 LYS A O 1
ATOM 1397 N N . SER A 1 178 ? -18.440 15.876 -2.260 1.00 36.50 178 SER A N 1
ATOM 1398 C CA . SER A 1 178 ? -17.135 16.441 -2.651 1.00 36.50 178 SER A CA 1
ATOM 1399 C C . SER A 1 178 ? -15.912 15.537 -2.478 1.00 36.50 178 SER A C 1
ATOM 1401 O O . SER A 1 178 ? -14.835 15.957 -2.875 1.00 36.50 178 SER A O 1
ATOM 1403 N N . GLY A 1 179 ? -16.052 14.312 -1.961 1.00 44.72 179 GLY A N 1
ATOM 1404 C CA . GLY A 1 179 ? -14.896 13.486 -1.590 1.00 44.72 179 GLY A CA 1
ATOM 1405 C C . GLY A 1 179 ? -14.207 14.063 -0.352 1.00 44.72 179 GLY A C 1
ATOM 1406 O O . GLY A 1 179 ? -13.823 15.229 -0.335 1.00 44.72 179 GLY A O 1
ATOM 1407 N N . PHE A 1 180 ? -14.144 13.295 0.733 1.00 48.06 180 PHE A N 1
ATOM 1408 C CA . PHE A 1 180 ? -13.625 13.801 2.000 1.00 48.06 180 PHE A CA 1
ATOM 1409 C C . PHE A 1 180 ? -12.690 12.803 2.671 1.00 48.06 180 PHE A C 1
ATOM 1411 O O . PHE A 1 180 ? -12.973 11.609 2.744 1.00 48.06 180 PHE A O 1
ATOM 1418 N N . SER A 1 181 ? -11.628 13.376 3.236 1.00 41.03 181 SER A N 1
ATOM 1419 C CA . SER A 1 181 ? -10.755 12.797 4.249 1.00 41.03 181 SER A CA 1
ATOM 1420 C C . SER A 1 181 ? -11.538 12.552 5.536 1.00 41.03 181 SER A C 1
ATOM 1422 O O . SER A 1 181 ? -12.016 13.510 6.147 1.00 41.03 181 SER A O 1
ATOM 1424 N N . LEU A 1 182 ? -11.665 11.301 5.979 1.00 44.50 182 LEU A N 1
ATOM 1425 C CA . LEU A 1 182 ? -12.240 11.002 7.290 1.00 44.50 182 LEU A CA 1
ATOM 1426 C C . LEU A 1 182 ? -11.128 11.058 8.343 1.00 44.50 182 LEU A C 1
ATOM 1428 O O . LEU A 1 182 ? -10.152 10.316 8.271 1.00 44.50 182 LEU A O 1
ATOM 1432 N N . ASN A 1 183 ? -11.284 11.955 9.316 1.00 39.72 183 ASN A N 1
ATOM 1433 C CA . ASN A 1 183 ? -10.513 11.941 10.560 1.00 39.72 183 ASN A CA 1
ATOM 1434 C C . ASN A 1 183 ? -11.043 10.792 11.448 1.00 39.72 183 ASN A C 1
ATOM 1436 O O . ASN A 1 183 ? -12.247 10.533 11.398 1.00 39.72 183 ASN A O 1
ATOM 1440 N N . ILE A 1 184 ? -10.210 10.125 12.264 1.00 41.16 184 ILE A N 1
ATOM 1441 C CA . ILE A 1 184 ? -10.601 8.933 13.068 1.00 41.16 184 ILE A CA 1
ATOM 1442 C C . ILE A 1 184 ? -11.910 9.123 13.846 1.00 41.16 184 ILE A C 1
ATOM 1444 O O . ILE A 1 184 ? -12.736 8.212 13.899 1.00 41.16 184 ILE A O 1
ATOM 1448 N N . LEU A 1 185 ? -12.140 10.320 14.396 1.00 35.28 185 LEU A N 1
ATOM 1449 C CA . LEU A 1 185 ? -13.374 10.661 15.113 1.00 35.28 185 LEU A CA 1
ATOM 1450 C C . LEU A 1 185 ? -14.641 10.411 14.279 1.00 35.28 185 LEU A C 1
ATOM 1452 O O . LEU A 1 185 ? -15.659 10.007 14.826 1.00 35.28 185 LEU A O 1
ATOM 1456 N N . ASN A 1 186 ? -14.572 10.580 12.959 1.00 38.19 186 ASN A N 1
ATOM 1457 C CA . ASN A 1 186 ? -15.689 10.320 12.054 1.00 38.19 186 ASN A CA 1
ATOM 1458 C C . ASN A 1 186 ? -15.795 8.840 11.657 1.00 38.19 186 ASN A C 1
ATOM 1460 O O . ASN A 1 186 ? -16.890 8.383 11.347 1.00 38.19 186 ASN A O 1
ATOM 1464 N N . VAL A 1 187 ? -14.688 8.088 11.677 1.00 39.31 187 VAL A N 1
ATOM 1465 C CA . VAL A 1 187 ? -14.672 6.644 11.373 1.00 39.31 187 VAL A CA 1
ATOM 1466 C C . VAL A 1 187 ? -15.268 5.846 12.534 1.00 39.31 187 VAL A C 1
ATOM 1468 O O . VAL A 1 187 ? -16.100 4.974 12.306 1.00 39.31 187 VAL A O 1
ATOM 1471 N N . ILE A 1 188 ? -14.925 6.200 13.778 1.00 36.56 188 ILE A N 1
ATOM 1472 C CA . ILE A 1 188 ? -15.487 5.569 14.984 1.00 36.56 188 ILE A CA 1
ATOM 1473 C C . ILE A 1 188 ? -17.009 5.783 15.056 1.00 36.56 188 ILE A C 1
ATOM 1475 O O . ILE A 1 188 ? -17.743 4.853 15.370 1.00 36.56 188 ILE A O 1
ATOM 1479 N N . VAL A 1 189 ? -17.496 6.972 14.684 1.00 35.00 189 VAL A N 1
ATOM 1480 C CA . VAL A 1 189 ? -18.935 7.313 14.667 1.00 35.00 189 VAL A CA 1
ATOM 1481 C C . VAL A 1 189 ? -19.703 6.649 13.508 1.00 35.00 189 VAL A C 1
ATOM 1483 O O . VAL A 1 189 ? -20.927 6.609 13.525 1.00 35.00 189 VAL A O 1
ATOM 1486 N N . LEU A 1 190 ? -19.012 6.119 12.494 1.00 36.81 190 LEU A N 1
ATOM 1487 C CA . LEU A 1 190 ? -19.629 5.387 11.378 1.00 36.81 190 LEU A CA 1
ATOM 1488 C C . LEU A 1 190 ? -19.735 3.872 11.626 1.00 36.81 190 LEU A C 1
ATOM 1490 O O . LEU A 1 190 ? -20.477 3.207 10.905 1.00 36.81 190 LEU A O 1
ATOM 1494 N N . ILE A 1 191 ? -18.976 3.333 12.588 1.00 35.50 191 ILE A N 1
ATOM 1495 C CA . ILE A 1 191 ? -18.861 1.888 12.862 1.00 35.50 191 ILE A CA 1
ATOM 1496 C C . ILE A 1 191 ? -19.572 1.487 14.174 1.00 35.50 191 ILE A C 1
ATOM 1498 O O . ILE A 1 191 ? -19.871 0.307 14.353 1.00 35.50 191 ILE A O 1
ATOM 1502 N N . ALA A 1 192 ? -19.868 2.445 15.061 1.00 32.50 192 ALA A N 1
ATOM 1503 C CA . ALA A 1 192 ? -20.656 2.258 16.287 1.00 32.50 192 ALA A CA 1
ATOM 1504 C C . ALA A 1 192 ? -22.123 2.665 16.088 1.00 32.50 192 ALA A C 1
ATOM 1506 O O . ALA A 1 192 ? -22.996 1.945 16.620 1.00 32.50 192 ALA A O 1
#